Protein AF-A0A3D0UY47-F1 (afdb_monomer)

Foldseek 3Di:
DFDDCVPDDPDPLCVLVVCPQVVPQPDEEEDEDEDPDDDPVVLLVVLVVNLVSCCVRPNCVRHHYAYEHEDEDDDDDDDCVPPVPVLVVVLVSLVSNCVSVVPHFYEYEEELSDDLVSQVSCVVSGPAYEYHDFAQQPRDPVQPLVVVDPVSAQCQCVVVVHDDPRSSSGSGGDFALSCLVSQLVSLVVNCVVPLCGAYAYETHPQDLVSLVSSLVRNNYDHYDYDPCCVPPVVCPVVNVVSNVVSNVVVVVD

Mean predicted aligned error: 4.66 Å

Nearest PDB structures (foldseek):
  6ebs-assembly1_B  TM=7.105E-01  e=2.126E-09  Leishmania major
  3tro-assembly1_B  TM=6.895E-01  e=1.281E-08  Leishmania major strain Friedlin
  2djl-assembly1_A  TM=6.835E-01  e=2.475E-08  Trypanosoma cruzi
  6dgs-assembly1_B  TM=7.023E-01  e=6.449E-08  Leishmania major
  4wzh-assembly1_B  TM=6.852E-01  e=6.449E-08  Leishmania braziliensis

Solvent-accessible surface area (backbone atoms only — not comparable to full-atom values): 14393 Å² total; per-residue (Å²): 89,76,46,68,72,82,81,76,68,90,46,72,69,49,54,54,70,71,38,66,70,70,70,41,64,90,44,78,48,73,50,78,43,66,85,82,59,87,48,69,72,52,37,52,52,52,51,48,54,51,48,55,50,38,56,72,62,54,35,69,93,71,34,50,57,32,39,29,43,47,47,80,63,80,82,69,94,59,62,73,82,80,45,53,65,60,55,50,48,52,50,52,52,37,52,51,47,39,72,76,37,74,89,46,50,38,28,44,28,30,30,49,72,63,58,61,65,56,54,63,68,47,46,89,62,36,72,31,34,31,42,27,49,53,46,55,56,88,75,52,85,88,54,64,44,56,83,79,24,76,93,46,47,61,67,45,15,66,76,71,74,39,60,77,80,58,20,72,78,35,39,25,28,38,37,21,64,84,44,24,67,51,32,53,48,39,53,52,55,37,43,75,75,43,62,82,50,39,28,32,37,26,40,24,51,77,49,69,66,45,50,55,64,54,63,74,42,85,30,50,77,45,79,49,74,57,54,34,48,75,77,40,48,87,50,43,61,61,45,50,57,51,50,52,57,54,51,59,60,57,77,76,108

Sequence (253 aa):
MLNAVGLSNPGFEYLLKYGEWQKRTNEHFHISIQLESITWPDTVEEIRKISTLLQKYLPISKYSYDIQLNESCPNTGHSIEIDKNKLEDTKNRLQFFHHLLPNTKIWVKYNALIATDVLRFLKPYCEGFVVSNTIPFGSDCTINWKKWFKNGSSPLPKQLGKTGDEAKKFEGGLSGSIIFPIVKRKIIDIQLADPTLKIIVGGGIMTKKDVNTVLQFSIVKGITLGTVAVLRPGRVNSLTTYANKKFAAKENV

Structure (mmCIF, N/CA/C/O backbone):
data_AF-A0A3D0UY47-F1
#
_entry.id   AF-A0A3D0UY47-F1
#
loop_
_atom_site.group_PDB
_atom_site.id
_atom_site.type_symbol
_atom_site.label_atom_id
_atom_site.label_alt_id
_atom_site.label_comp_id
_atom_site.label_asym_id
_atom_site.label_entity_id
_atom_site.label_seq_id
_atom_site.pdbx_PDB_ins_code
_atom_site.Cartn_x
_atom_site.Cartn_y
_atom_site.Cartn_z
_atom_site.occupancy
_atom_site.B_iso_or_equiv
_atom_site.auth_seq_id
_atom_site.auth_comp_id
_atom_site.auth_asym_id
_atom_site.auth_atom_id
_atom_site.pdbx_PDB_model_num
ATOM 1 N N . MET A 1 1 ? 14.316 -9.434 -1.458 1.00 91.75 1 MET A N 1
ATOM 2 C CA . MET A 1 1 ? 13.424 -10.420 -2.104 1.00 91.75 1 MET A CA 1
ATOM 3 C C . MET A 1 1 ? 13.043 -9.854 -3.455 1.00 91.75 1 MET A C 1
ATOM 5 O O . MET A 1 1 ? 12.772 -8.664 -3.526 1.00 91.75 1 MET A O 1
ATOM 9 N N . LEU A 1 2 ? 13.086 -10.672 -4.500 1.00 91.56 2 LEU A N 1
ATOM 10 C CA . LEU A 1 2 ? 12.626 -10.322 -5.841 1.00 91.56 2 LEU A CA 1
ATOM 11 C C . LEU A 1 2 ? 11.474 -11.271 -6.176 1.00 91.56 2 LEU A C 1
ATOM 13 O O . LEU A 1 2 ? 11.592 -12.461 -5.893 1.00 91.56 2 LEU A O 1
ATOM 17 N N . ASN A 1 3 ? 10.357 -10.757 -6.688 1.00 89.62 3 ASN A N 1
ATOM 18 C CA . ASN A 1 3 ? 9.168 -11.572 -6.943 1.0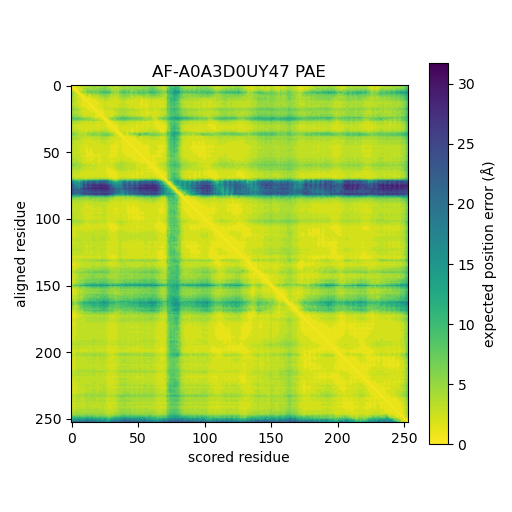0 89.62 3 ASN A CA 1
ATOM 19 C C . ASN A 1 3 ? 8.354 -11.053 -8.136 1.00 89.62 3 ASN A C 1
ATOM 21 O O . ASN A 1 3 ? 8.364 -9.856 -8.407 1.00 89.62 3 ASN A O 1
ATOM 25 N N . ALA A 1 4 ? 7.627 -11.951 -8.798 1.00 85.25 4 ALA A N 1
ATOM 26 C CA . ALA A 1 4 ? 6.646 -11.646 -9.838 1.00 85.25 4 ALA A CA 1
ATOM 27 C C . ALA A 1 4 ? 5.393 -12.510 -9.606 1.00 85.25 4 ALA A C 1
ATOM 29 O O . ALA A 1 4 ? 5.109 -13.429 -10.362 1.00 85.25 4 ALA A O 1
ATOM 30 N N . VAL A 1 5 ? 4.685 -12.260 -8.496 1.00 80.44 5 VAL A N 1
ATOM 31 C CA . VAL A 1 5 ? 3.552 -13.098 -8.038 1.00 80.44 5 VAL A CA 1
ATOM 32 C C . VAL A 1 5 ? 2.320 -12.994 -8.952 1.00 80.44 5 VAL A C 1
ATOM 34 O O . VAL A 1 5 ? 1.465 -13.877 -8.927 1.00 80.44 5 VAL A O 1
ATOM 37 N N . GLY A 1 6 ? 2.216 -11.933 -9.760 1.00 77.25 6 GLY A N 1
ATOM 38 C CA . GLY A 1 6 ? 1.157 -11.795 -10.766 1.00 77.25 6 GLY A CA 1
ATOM 39 C C . GLY A 1 6 ? -0.258 -11.786 -10.183 1.00 77.25 6 GLY A C 1
ATOM 40 O O . GLY A 1 6 ? -1.147 -12.380 -10.769 1.00 77.25 6 GLY A O 1
ATOM 41 N N . LEU A 1 7 ? -0.441 -11.180 -9.001 1.00 80.81 7 LEU A N 1
ATOM 42 C CA . LEU A 1 7 ? -1.724 -11.118 -8.282 1.00 80.81 7 LEU A CA 1
ATOM 43 C C . LEU A 1 7 ? -2.357 -12.477 -7.953 1.00 80.81 7 LEU A C 1
ATOM 45 O O . LEU A 1 7 ? -3.546 -12.531 -7.661 1.00 80.81 7 LEU A O 1
ATOM 49 N N . SER A 1 8 ? -1.577 -13.562 -7.923 1.00 83.56 8 SER A N 1
ATOM 50 C CA . SER A 1 8 ? -2.078 -14.891 -7.554 1.00 83.56 8 SER A CA 1
ATOM 51 C C . SER A 1 8 ? -2.807 -14.860 -6.203 1.00 83.56 8 SER A C 1
ATOM 53 O O . SER A 1 8 ? -2.187 -14.664 -5.155 1.00 83.56 8 SER A O 1
ATOM 55 N N . ASN A 1 9 ? -4.129 -15.031 -6.231 1.00 89.50 9 ASN A N 1
ATOM 56 C CA . ASN A 1 9 ? -5.004 -15.008 -5.063 1.00 89.50 9 ASN A CA 1
ATOM 57 C C . ASN A 1 9 ? -6.230 -15.914 -5.310 1.00 89.50 9 ASN A C 1
ATOM 59 O O . ASN A 1 9 ? -6.574 -16.158 -6.465 1.00 89.50 9 ASN A O 1
ATOM 63 N N . PRO A 1 10 ? -6.897 -16.426 -4.260 1.00 91.19 10 PRO A N 1
ATOM 64 C CA . PRO A 1 10 ? -8.026 -17.350 -4.416 1.00 91.19 10 PRO A CA 1
ATOM 65 C C . PRO A 1 10 ? -9.336 -16.672 -4.867 1.00 91.19 10 PRO A C 1
ATOM 67 O O . PRO A 1 10 ? -10.361 -17.338 -4.977 1.00 91.19 10 PRO A O 1
ATOM 70 N N . GLY A 1 11 ? -9.319 -15.360 -5.117 1.00 92.00 11 GLY A N 1
ATOM 71 C CA . GLY A 1 11 ? -10.479 -14.557 -5.484 1.00 92.00 11 GLY A CA 1
ATOM 72 C C . GLY A 1 11 ? -11.117 -13.861 -4.282 1.00 92.00 11 GLY A C 1
ATOM 73 O O . GLY A 1 11 ? -11.189 -14.400 -3.174 1.00 92.00 11 GLY A O 1
ATOM 74 N N . PHE A 1 12 ? -11.618 -12.647 -4.509 1.00 93.69 12 PHE A N 1
ATOM 75 C CA . PHE A 1 12 ? -12.178 -11.799 -3.454 1.00 93.69 12 PHE A CA 1
ATOM 76 C C . PHE A 1 12 ? -13.419 -12.407 -2.785 1.00 93.69 12 PHE A C 1
ATOM 78 O O . PHE A 1 12 ? -13.518 -12.445 -1.558 1.00 93.69 12 PHE A O 1
ATOM 85 N N . GLU A 1 13 ? -14.346 -12.948 -3.581 1.00 95.50 13 GLU A N 1
ATOM 86 C CA . GLU A 1 13 ? -15.547 -13.602 -3.055 1.00 95.50 13 GLU A CA 1
ATOM 87 C C . GLU A 1 13 ? -15.204 -14.839 -2.215 1.00 95.50 13 GLU A C 1
ATOM 89 O O . GLU A 1 13 ? -15.810 -15.058 -1.165 1.00 95.50 13 GLU A O 1
ATOM 94 N N . TYR A 1 14 ? -14.213 -15.628 -2.644 1.00 96.31 14 TYR A N 1
ATOM 95 C CA . TYR A 1 14 ? -13.764 -16.791 -1.886 1.00 96.31 14 TYR A CA 1
ATOM 96 C C . TYR A 1 14 ? -13.213 -16.378 -0.517 1.00 96.31 14 TYR A C 1
ATOM 98 O O . TYR A 1 14 ? -13.625 -16.944 0.493 1.00 96.31 14 TYR A O 1
ATOM 106 N N . LEU A 1 15 ? -12.341 -15.362 -0.460 1.00 95.00 15 LEU A N 1
ATOM 107 C CA . LEU A 1 15 ? -11.780 -14.861 0.804 1.00 95.00 15 LEU A CA 1
ATOM 108 C C . LEU A 1 15 ? -12.871 -14.407 1.782 1.00 95.00 15 LEU A C 1
ATOM 110 O O . LEU A 1 15 ? -12.791 -14.708 2.973 1.00 95.00 15 LEU A O 1
ATOM 114 N N . LEU A 1 16 ? -13.913 -13.739 1.281 1.00 95.81 16 LEU A N 1
ATOM 115 C CA . LEU A 1 16 ? -15.046 -13.296 2.096 1.00 95.81 16 LEU A CA 1
ATOM 116 C C . LEU A 1 16 ? -15.898 -14.458 2.609 1.00 95.81 16 LEU A C 1
ATOM 118 O O . LEU A 1 16 ? -16.322 -14.425 3.762 1.00 95.81 16 LEU A O 1
ATOM 122 N N . LYS A 1 17 ? -16.139 -15.480 1.780 1.00 95.06 17 LYS A N 1
ATOM 123 C CA . LYS A 1 17 ? -16.882 -16.686 2.178 1.00 95.06 17 LYS A CA 1
ATOM 124 C C . LYS A 1 17 ? -16.093 -17.568 3.141 1.00 95.06 17 LYS A C 1
ATOM 126 O O . LYS A 1 17 ? -16.696 -18.210 3.994 1.00 95.06 17 LYS A O 1
ATOM 131 N N . TYR A 1 18 ? -14.766 -17.590 3.016 1.00 95.50 18 TYR A N 1
ATOM 132 C CA . TYR A 1 18 ? -13.888 -18.382 3.874 1.00 95.50 18 TYR A CA 1
ATOM 133 C C . TYR A 1 18 ? -13.948 -17.937 5.346 1.00 95.50 18 TYR A C 1
ATOM 135 O O . TYR A 1 18 ? -13.770 -18.751 6.247 1.00 95.50 18 TYR A O 1
ATOM 143 N N . GLY A 1 19 ? -14.274 -16.667 5.610 1.00 94.25 19 GLY A N 1
ATOM 144 C CA . GLY A 1 19 ? -14.719 -16.239 6.937 1.00 94.25 19 GLY A CA 1
ATOM 145 C C . GLY A 1 19 ? -13.619 -15.771 7.896 1.00 94.25 19 GLY A C 1
ATOM 146 O O . GLY A 1 19 ? -13.923 -15.420 9.032 1.00 94.25 19 GLY A O 1
ATOM 147 N N . GLU A 1 20 ? -12.341 -15.762 7.500 1.00 94.38 20 GLU A N 1
ATOM 148 C CA . GLU A 1 20 ? -11.246 -15.386 8.417 1.00 94.38 20 GLU A CA 1
ATOM 149 C C . GLU A 1 20 ? -11.291 -13.915 8.829 1.00 94.38 20 GLU A C 1
ATOM 151 O O . GLU A 1 20 ? -11.023 -13.586 9.982 1.00 94.38 20 GLU A O 1
ATOM 156 N N . TRP A 1 21 ? -11.668 -13.016 7.919 1.00 94.06 21 TRP A N 1
ATOM 157 C CA . TRP A 1 21 ? -11.812 -11.597 8.248 1.00 94.06 21 TRP A CA 1
ATOM 158 C C . TRP A 1 21 ? -12.959 -11.355 9.235 1.00 94.06 21 TRP A C 1
ATOM 160 O O . TRP A 1 21 ? -12.832 -10.535 10.140 1.00 94.06 21 TRP A O 1
ATOM 170 N N . GLN A 1 22 ? -14.033 -12.135 9.136 1.00 94.62 22 GLN A N 1
ATOM 171 C CA . GLN A 1 22 ? -15.198 -12.074 10.016 1.00 94.62 22 GLN A CA 1
ATOM 172 C C . GLN A 1 22 ? -14.887 -12.535 11.446 1.00 94.62 22 GLN A C 1
ATOM 174 O O . GLN A 1 22 ? -15.633 -12.206 12.365 1.00 94.62 22 GLN A O 1
ATOM 179 N N . LYS A 1 23 ? -13.782 -13.261 11.662 1.00 94.81 23 LYS A N 1
ATOM 180 C CA . LYS A 1 23 ? -13.303 -13.633 13.004 1.00 94.81 23 LYS A CA 1
ATOM 181 C C . LYS A 1 23 ? -12.587 -12.479 13.718 1.00 94.81 23 LYS A C 1
ATOM 183 O O . LYS A 1 23 ? -12.351 -12.560 14.919 1.00 94.81 23 LYS A O 1
ATOM 188 N N . ARG A 1 24 ? -12.245 -11.395 13.011 1.00 92.06 24 ARG A N 1
ATOM 189 C CA . ARG A 1 24 ? -11.456 -10.261 13.531 1.00 92.06 24 ARG A CA 1
ATOM 190 C C . ARG A 1 24 ? -12.349 -9.143 14.081 1.00 92.06 24 ARG A C 1
ATOM 192 O O . ARG A 1 24 ? -12.237 -7.995 13.669 1.00 92.06 24 ARG A O 1
ATOM 199 N N . THR A 1 25 ? -13.260 -9.463 15.000 1.00 88.75 25 THR A N 1
ATOM 200 C CA . THR A 1 25 ? -14.278 -8.505 15.489 1.00 88.75 25 THR A CA 1
ATOM 201 C C . THR A 1 25 ? -13.717 -7.370 16.349 1.00 88.75 25 THR A C 1
ATOM 203 O O . THR A 1 25 ? -14.340 -6.319 16.440 1.00 88.75 25 THR A O 1
ATOM 206 N N . ASN A 1 26 ? -12.543 -7.560 16.959 1.00 87.75 26 ASN A N 1
ATOM 207 C CA . ASN A 1 26 ? -11.927 -6.597 17.883 1.00 87.75 26 ASN A CA 1
ATOM 208 C C . ASN A 1 26 ? -10.661 -5.936 17.310 1.00 87.75 26 ASN A C 1
ATOM 210 O O . ASN A 1 26 ? -9.895 -5.319 18.046 1.00 87.75 26 ASN A O 1
ATOM 214 N N . GLU A 1 27 ? -10.407 -6.094 16.011 1.00 89.88 27 GLU A N 1
ATOM 215 C CA . GLU A 1 27 ? -9.214 -5.568 15.352 1.00 89.88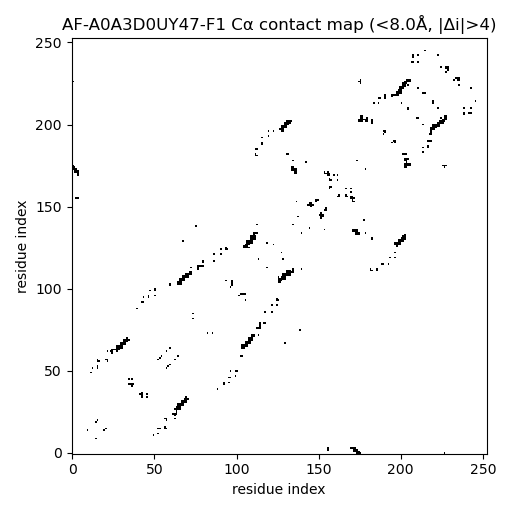 27 GLU A CA 1
ATOM 216 C C . GLU A 1 27 ? -9.609 -4.699 14.165 1.00 89.88 27 GLU A C 1
ATOM 218 O O . GLU A 1 27 ? -10.503 -5.047 13.397 1.00 89.88 27 GLU A O 1
ATOM 223 N N . HIS A 1 28 ? -8.890 -3.594 13.983 1.00 91.88 28 HIS A N 1
ATOM 224 C CA . HIS A 1 28 ? -8.937 -2.852 12.732 1.00 91.88 28 HIS A CA 1
ATOM 225 C C . HIS A 1 28 ? -7.934 -3.447 11.738 1.00 91.88 28 HIS A C 1
ATOM 227 O O . HIS A 1 28 ? -6.784 -3.725 12.095 1.00 91.88 28 HIS A O 1
ATOM 233 N N . PHE A 1 29 ? -8.336 -3.632 10.483 1.00 94.50 29 PHE A N 1
ATOM 234 C CA . PHE A 1 29 ? -7.452 -4.148 9.437 1.00 94.50 29 PHE A CA 1
ATOM 235 C C . PHE A 1 29 ? -7.704 -3.498 8.079 1.00 94.50 29 PHE A C 1
ATOM 237 O O . PHE A 1 29 ? -8.730 -2.877 7.844 1.00 94.50 29 PHE A O 1
ATOM 244 N N . HIS A 1 30 ? -6.748 -3.653 7.164 1.00 95.19 30 HIS A N 1
ATOM 245 C CA . HIS A 1 30 ? -6.878 -3.148 5.801 1.00 95.19 30 HIS A CA 1
ATOM 246 C C . HIS A 1 30 ? -7.127 -4.303 4.832 1.00 95.19 30 HIS A C 1
ATOM 248 O O . HIS A 1 30 ? -6.440 -5.327 4.896 1.00 95.19 30 HIS A O 1
ATOM 254 N N . ILE A 1 31 ? -8.052 -4.108 3.896 1.00 96.31 31 ILE A N 1
ATOM 255 C CA . ILE A 1 31 ? -8.302 -5.018 2.776 1.00 96.31 31 ILE A CA 1
ATOM 256 C C . ILE A 1 31 ? -7.613 -4.443 1.541 1.00 96.31 31 ILE A C 1
ATOM 258 O O . ILE A 1 31 ? -7.991 -3.384 1.047 1.00 96.31 31 ILE A O 1
ATOM 262 N N . SER A 1 32 ? -6.572 -5.123 1.058 1.00 95.56 32 SER A N 1
ATOM 263 C CA . SER A 1 32 ? -5.847 -4.701 -0.143 1.00 95.56 32 SER A CA 1
ATOM 264 C C . SER A 1 32 ? -6.581 -5.161 -1.397 1.00 95.56 32 SER A C 1
ATOM 266 O O . SER A 1 32 ? -6.834 -6.354 -1.553 1.00 95.56 32 SER A O 1
ATOM 268 N N . ILE A 1 33 ? -6.915 -4.220 -2.277 1.00 95.31 33 ILE A N 1
ATOM 269 C CA . ILE A 1 33 ? -7.654 -4.458 -3.518 1.00 95.31 33 ILE A CA 1
ATOM 270 C C . ILE A 1 33 ? -6.834 -3.896 -4.668 1.00 95.31 33 ILE A C 1
ATOM 272 O O . ILE A 1 33 ? -6.445 -2.732 -4.631 1.00 95.31 33 ILE A O 1
ATOM 276 N N . GLN A 1 34 ? -6.581 -4.708 -5.686 1.00 92.69 34 GLN A N 1
ATOM 277 C CA . GLN A 1 34 ? -6.050 -4.248 -6.962 1.00 92.69 34 GLN A CA 1
ATOM 278 C C . GLN A 1 34 ? -7.091 -4.562 -8.028 1.00 92.69 34 GLN A C 1
ATOM 280 O O . GLN A 1 34 ? -7.469 -5.720 -8.164 1.00 92.69 34 GLN A O 1
ATOM 285 N N . LEU A 1 35 ? -7.560 -3.527 -8.720 1.00 91.62 35 LEU A N 1
ATOM 286 C CA . LEU A 1 35 ? -8.517 -3.673 -9.813 1.00 91.62 35 LEU A CA 1
ATOM 287 C C . LEU A 1 35 ? -7.782 -4.155 -11.066 1.00 91.62 35 LEU A C 1
ATOM 289 O O . LEU A 1 35 ? -6.656 -3.718 -11.328 1.00 91.62 35 LEU A O 1
ATOM 293 N N . GLU A 1 36 ? -8.409 -5.052 -11.820 1.00 86.06 36 GLU A N 1
ATOM 294 C CA . GLU A 1 36 ? -7.850 -5.592 -13.069 1.00 86.06 36 GLU A CA 1
ATOM 295 C C . GLU A 1 36 ? -8.439 -4.924 -14.316 1.00 86.06 36 GLU A C 1
ATOM 297 O O . GLU A 1 36 ? -7.828 -4.958 -15.387 1.00 86.06 36 GLU A O 1
ATOM 302 N N . SER A 1 37 ? -9.607 -4.296 -14.178 1.00 84.38 37 SER A N 1
ATOM 303 C CA . SER A 1 37 ? -10.321 -3.671 -15.286 1.00 84.38 37 SER A CA 1
ATOM 304 C C . SER A 1 37 ? -9.522 -2.543 -15.943 1.00 84.38 37 SER A C 1
ATOM 306 O O . SER A 1 37 ? -8.880 -1.720 -15.287 1.00 84.38 37 SER A O 1
ATOM 308 N N . ILE A 1 38 ? -9.579 -2.502 -17.277 1.00 80.25 38 ILE A N 1
ATOM 309 C CA . ILE A 1 38 ? -8.851 -1.525 -18.104 1.00 80.25 38 ILE A CA 1
ATOM 310 C C . ILE A 1 38 ? -9.758 -0.353 -18.489 1.00 80.25 38 ILE A C 1
ATOM 312 O O . ILE A 1 38 ? -9.296 0.783 -18.597 1.00 80.25 38 ILE A O 1
ATOM 316 N N . THR A 1 39 ? -11.046 -0.618 -18.717 1.00 88.19 39 THR A N 1
ATOM 317 C CA . THR A 1 39 ? -12.014 0.400 -19.131 1.00 88.19 39 THR A CA 1
ATOM 318 C C . THR A 1 39 ? -12.801 0.914 -17.933 1.00 88.19 39 THR A C 1
ATOM 320 O O . THR A 1 39 ? -13.050 0.183 -16.977 1.00 88.19 39 THR A O 1
ATOM 323 N N . TRP A 1 40 ? -13.228 2.176 -17.980 1.00 91.62 40 TRP A N 1
ATOM 324 C CA . TRP A 1 40 ? -14.041 2.748 -16.907 1.00 91.62 40 TRP A CA 1
ATOM 325 C C . TRP A 1 40 ? -15.364 1.990 -16.659 1.00 91.62 40 TRP A C 1
ATOM 327 O O . TRP A 1 40 ? -15.662 1.727 -15.494 1.00 91.62 40 TRP A O 1
ATOM 337 N N . PRO A 1 41 ? -16.143 1.579 -17.685 1.00 95.31 41 PRO A N 1
ATOM 338 C CA . PRO A 1 41 ? -17.340 0.762 -17.468 1.00 95.31 41 PRO A CA 1
ATOM 339 C C . PRO A 1 41 ? -17.063 -0.552 -16.726 1.00 95.31 41 PRO A C 1
ATOM 341 O O . PRO A 1 41 ? -17.790 -0.880 -15.787 1.00 95.31 41 PRO A O 1
ATOM 344 N N . ASP A 1 42 ? -15.994 -1.264 -17.095 1.00 94.38 42 ASP A N 1
ATOM 345 C CA . ASP A 1 42 ? -15.613 -2.519 -16.435 1.00 94.38 42 ASP A CA 1
ATOM 346 C C . ASP A 1 42 ? -15.160 -2.264 -14.992 1.00 94.38 42 ASP A C 1
ATOM 348 O O . ASP A 1 42 ? -15.605 -2.947 -14.071 1.00 94.38 42 ASP A O 1
ATOM 352 N N . THR A 1 43 ? -14.360 -1.215 -14.776 1.00 94.25 43 THR A N 1
ATOM 353 C CA . THR A 1 43 ? -13.901 -0.773 -13.450 1.00 94.25 43 THR A CA 1
ATOM 354 C C . THR A 1 43 ? -15.074 -0.438 -12.533 1.00 94.25 43 THR A C 1
ATOM 356 O O . THR A 1 43 ? -15.087 -0.829 -11.367 1.00 94.25 43 THR A O 1
ATOM 359 N N . VAL A 1 44 ? -16.090 0.261 -13.042 1.00 96.94 44 VAL A N 1
ATOM 360 C CA . VAL A 1 44 ? -17.318 0.569 -12.296 1.00 96.94 44 VAL A CA 1
ATOM 361 C C . VAL A 1 44 ? -18.028 -0.711 -11.865 1.00 96.94 44 VAL A C 1
ATOM 363 O O . VAL A 1 44 ? -18.450 -0.824 -10.713 1.00 96.94 44 VAL A O 1
ATOM 366 N N . GLU A 1 45 ? -18.157 -1.683 -12.762 1.00 98.00 45 GLU A N 1
ATOM 367 C CA . GLU A 1 45 ? -18.818 -2.946 -12.446 1.00 98.00 45 GLU A CA 1
ATOM 368 C C . GLU A 1 45 ? -18.002 -3.801 -11.466 1.00 98.00 45 GLU A C 1
ATOM 370 O O . GLU A 1 45 ? -18.560 -4.401 -10.546 1.00 98.00 45 GLU A O 1
ATOM 375 N N . GLU A 1 46 ? -16.676 -3.809 -11.597 1.00 97.06 46 GLU A N 1
ATOM 376 C CA . GLU A 1 46 ? -15.765 -4.458 -10.654 1.00 97.06 46 GLU A CA 1
ATOM 377 C C . GLU A 1 46 ? -15.900 -3.857 -9.247 1.00 97.06 46 GLU A C 1
ATOM 379 O O . GLU A 1 46 ? -16.104 -4.592 -8.276 1.00 97.06 46 GLU A O 1
ATOM 384 N N . ILE A 1 47 ? -15.890 -2.523 -9.131 1.00 97.94 47 ILE A N 1
ATOM 385 C CA . ILE A 1 47 ? -16.084 -1.826 -7.853 1.00 97.94 47 ILE A CA 1
ATOM 386 C C . ILE A 1 47 ? -17.467 -2.143 -7.271 1.00 97.94 47 ILE A C 1
ATOM 388 O O . ILE A 1 47 ? -17.559 -2.452 -6.084 1.00 97.94 47 ILE A O 1
ATOM 392 N N . ARG A 1 48 ? -18.540 -2.140 -8.078 1.00 98.44 48 ARG A N 1
ATOM 393 C CA . ARG A 1 48 ? -19.888 -2.509 -7.604 1.00 98.44 48 ARG A CA 1
ATOM 394 C C . ARG A 1 48 ? -19.917 -3.911 -7.019 1.00 98.44 48 ARG A C 1
ATOM 396 O O . ARG A 1 48 ? -20.384 -4.081 -5.895 1.00 98.44 48 ARG A O 1
ATOM 403 N N . LYS A 1 49 ? -19.377 -4.899 -7.737 1.00 97.88 49 LYS A N 1
ATOM 404 C CA . LYS A 1 49 ? -19.309 -6.290 -7.265 1.00 97.88 49 LYS A CA 1
ATOM 405 C C . LYS A 1 49 ? -18.557 -6.388 -5.942 1.00 97.88 49 LYS A C 1
ATOM 407 O O . LYS A 1 49 ? -19.055 -7.001 -4.999 1.00 97.88 49 LYS A O 1
ATOM 412 N N . ILE A 1 50 ? -17.396 -5.743 -5.844 1.00 97.75 50 ILE A N 1
ATOM 413 C CA . ILE A 1 50 ? -16.593 -5.687 -4.617 1.00 97.75 50 ILE A CA 1
ATOM 414 C C . ILE A 1 50 ? -17.389 -5.055 -3.469 1.00 97.75 50 ILE A C 1
ATOM 416 O O . ILE A 1 50 ? -17.473 -5.645 -2.390 1.00 97.75 50 ILE A O 1
ATOM 420 N N . SER A 1 51 ? -18.008 -3.893 -3.687 1.00 98.06 51 SER A N 1
ATOM 421 C CA . SER A 1 51 ? -18.800 -3.187 -2.676 1.00 98.06 51 SER A CA 1
ATOM 422 C C . SER A 1 51 ? -19.999 -4.009 -2.208 1.00 98.06 51 SER A C 1
ATOM 424 O O . SER A 1 51 ? -20.227 -4.110 -1.004 1.00 98.06 51 SER A O 1
ATOM 426 N N . THR A 1 52 ? -20.729 -4.658 -3.120 1.00 98.31 52 THR A N 1
ATOM 427 C CA . THR A 1 52 ? -21.845 -5.553 -2.778 1.00 98.31 52 THR A CA 1
ATOM 428 C C . THR A 1 52 ? -21.376 -6.733 -1.932 1.00 98.31 52 THR A C 1
ATOM 430 O O . THR A 1 52 ? -22.009 -7.070 -0.930 1.00 98.31 52 THR A O 1
ATOM 433 N N . LEU A 1 53 ? -20.251 -7.354 -2.292 1.00 98.19 53 LEU A N 1
ATOM 434 C CA . LEU A 1 53 ? -19.680 -8.463 -1.529 1.00 98.19 53 LEU A CA 1
ATOM 435 C C . LEU A 1 53 ? -19.235 -8.020 -0.128 1.00 98.19 53 LEU A C 1
ATOM 437 O O . LEU A 1 53 ? -19.531 -8.711 0.848 1.00 98.19 53 LEU A O 1
ATOM 441 N N . LEU A 1 54 ? -18.581 -6.861 -0.011 1.00 97.69 54 LEU A N 1
ATOM 442 C CA . LEU A 1 54 ? -18.196 -6.284 1.278 1.00 97.69 54 LEU A CA 1
ATOM 443 C C . LEU A 1 54 ? -19.419 -6.009 2.150 1.00 97.69 54 LEU A C 1
ATOM 445 O O . LEU A 1 54 ? -19.479 -6.497 3.270 1.00 97.69 54 LEU A O 1
ATOM 449 N N . GLN A 1 55 ? -20.436 -5.319 1.636 1.00 96.62 55 GLN A N 1
ATOM 450 C CA . GLN A 1 55 ? -21.653 -5.032 2.403 1.00 96.62 55 GLN A CA 1
ATOM 451 C C . GLN A 1 55 ? -22.373 -6.309 2.860 1.00 96.62 55 GLN A C 1
ATOM 453 O O . GLN A 1 55 ? -22.915 -6.349 3.965 1.00 96.62 55 GLN A O 1
ATOM 458 N N . LYS A 1 56 ? -22.348 -7.367 2.040 1.00 97.00 56 LYS A N 1
ATOM 459 C CA . LYS A 1 56 ? -22.965 -8.658 2.363 1.00 97.00 56 LYS A CA 1
ATOM 460 C C . LYS A 1 56 ? -22.207 -9.429 3.446 1.00 97.00 56 LYS A C 1
ATOM 462 O O . LYS A 1 56 ? -22.834 -9.945 4.368 1.00 97.00 56 LYS A O 1
ATOM 467 N N . TYR A 1 57 ? -20.886 -9.560 3.317 1.00 97.25 57 TYR A N 1
ATOM 468 C CA . TYR A 1 57 ? -20.092 -10.484 4.140 1.00 97.25 57 TYR A CA 1
ATOM 469 C C . TYR A 1 57 ? -19.257 -9.801 5.229 1.00 97.25 57 TYR A C 1
ATOM 471 O O . TYR A 1 57 ? -18.893 -10.454 6.204 1.00 97.25 57 TYR A O 1
ATOM 479 N N . LEU A 1 58 ? -18.949 -8.515 5.074 1.00 95.81 58 LEU A N 1
ATOM 480 C CA . LEU A 1 58 ? -18.197 -7.678 6.010 1.00 95.81 58 LEU A CA 1
ATOM 481 C C . LEU A 1 58 ? -18.848 -6.287 6.133 1.00 95.81 58 LEU A C 1
ATOM 483 O O . LEU A 1 58 ? -18.226 -5.283 5.799 1.00 95.81 58 LEU A O 1
ATOM 487 N N . PRO A 1 59 ? -20.105 -6.176 6.595 1.00 95.31 59 PRO A N 1
ATOM 488 C CA . PRO A 1 59 ? -20.718 -4.868 6.792 1.00 95.31 59 PRO A CA 1
ATOM 489 C C . PRO A 1 59 ? -19.918 -4.033 7.803 1.00 95.31 59 PRO A C 1
ATOM 491 O O . PRO A 1 59 ? -19.657 -4.480 8.922 1.00 95.31 59 PRO A O 1
ATOM 494 N N . ILE A 1 60 ? -19.589 -2.792 7.434 1.00 92.50 60 ILE A N 1
ATOM 495 C CA . ILE A 1 60 ? -18.800 -1.855 8.259 1.00 92.50 60 ILE A CA 1
ATOM 496 C C . ILE A 1 60 ? -19.454 -1.538 9.618 1.00 92.50 60 ILE A C 1
ATOM 498 O O . ILE A 1 60 ? -18.785 -1.145 10.564 1.00 92.50 60 ILE A O 1
ATOM 502 N N . SER A 1 61 ? -20.767 -1.756 9.752 1.00 92.62 61 SER A N 1
ATOM 503 C CA . SER A 1 61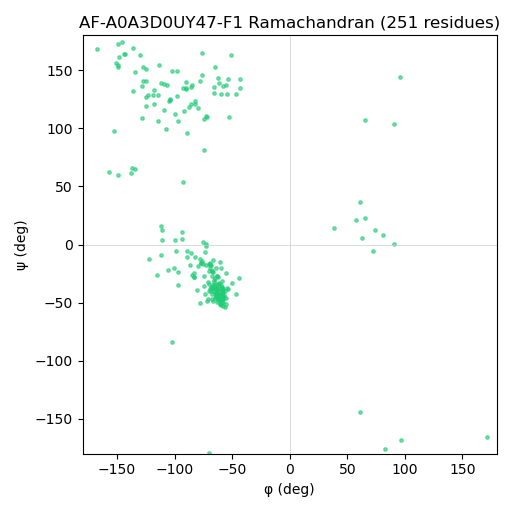 ? -21.481 -1.633 11.031 1.00 92.62 61 SER A CA 1
ATOM 504 C C . SER A 1 61 ? -21.123 -2.725 12.045 1.00 92.62 61 SER A C 1
ATOM 506 O O . SER A 1 61 ? -21.437 -2.584 13.223 1.00 92.62 61 SER A O 1
ATOM 508 N N . LYS A 1 62 ? -20.495 -3.819 11.597 1.00 93.81 62 LYS A N 1
ATOM 509 C CA . LYS A 1 62 ? -20.076 -4.951 12.437 1.00 93.81 62 LYS A CA 1
ATOM 510 C C . LYS A 1 62 ? -18.562 -5.130 12.492 1.00 93.81 62 LYS A C 1
ATOM 512 O O . LYS A 1 62 ? -18.064 -5.699 13.457 1.00 93.81 62 LYS A O 1
ATOM 517 N N . TYR A 1 63 ? -17.845 -4.686 11.463 1.00 95.50 63 TYR A N 1
ATOM 518 C CA . TYR A 1 63 ? -16.412 -4.920 11.3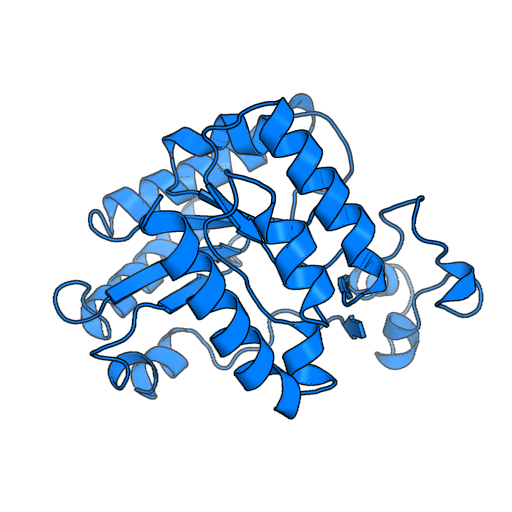11 1.00 95.50 63 TYR A CA 1
ATOM 519 C C . TYR A 1 63 ? -15.672 -3.611 11.081 1.00 95.50 63 TYR A C 1
ATOM 521 O O . TYR A 1 63 ? -16.136 -2.756 10.335 1.00 95.50 63 TYR A O 1
ATOM 529 N N . SER A 1 64 ? -14.492 -3.484 11.683 1.00 95.19 64 SER A N 1
ATOM 530 C CA . SER A 1 64 ? -13.639 -2.310 11.523 1.00 95.19 64 SER A CA 1
ATOM 531 C C . SER A 1 64 ? -12.577 -2.584 10.465 1.00 95.19 64 SER A C 1
ATOM 533 O O . SER A 1 64 ? -11.631 -3.334 10.707 1.00 95.19 64 SER A O 1
ATOM 535 N N . TYR A 1 65 ? -12.731 -1.997 9.280 1.00 96.56 65 TYR A N 1
ATOM 536 C CA . TYR A 1 65 ? -11.735 -2.125 8.224 1.00 96.56 65 TYR A CA 1
ATOM 537 C C . TYR A 1 65 ? -11.668 -0.898 7.321 1.00 96.56 65 TYR A C 1
ATOM 539 O O . TYR A 1 65 ? -12.658 -0.197 7.116 1.00 96.56 65 TYR A O 1
ATOM 547 N N . ASP A 1 66 ? -10.495 -0.723 6.728 1.00 97.38 66 ASP A N 1
ATOM 548 C CA . ASP A 1 66 ? -10.234 0.247 5.673 1.00 97.38 66 ASP A CA 1
ATOM 549 C C . ASP A 1 66 ? -9.905 -0.478 4.359 1.00 97.38 66 ASP A C 1
ATOM 551 O O . ASP A 1 66 ? -9.409 -1.611 4.342 1.00 97.38 66 ASP A O 1
ATOM 555 N N . ILE A 1 67 ? -10.144 0.182 3.228 1.00 97.81 67 ILE A N 1
ATOM 556 C CA . ILE A 1 67 ? -9.708 -0.313 1.918 1.00 97.81 67 ILE A CA 1
ATOM 557 C C . ILE A 1 67 ? -8.311 0.225 1.635 1.00 97.81 67 ILE A C 1
ATOM 559 O O . ILE A 1 67 ? -8.034 1.408 1.801 1.00 97.81 67 ILE A O 1
ATOM 563 N N . GLN A 1 68 ? -7.420 -0.643 1.171 1.00 97.56 68 GLN A N 1
ATOM 564 C CA . GLN A 1 68 ? -6.151 -0.257 0.573 1.00 97.56 68 GLN A CA 1
ATOM 565 C C . GLN A 1 68 ? -6.230 -0.496 -0.937 1.00 97.56 68 GLN A C 1
ATOM 567 O O . GLN A 1 68 ? -6.028 -1.622 -1.391 1.00 97.56 68 GLN A O 1
ATOM 572 N N . LEU A 1 69 ? -6.481 0.557 -1.711 1.00 96.31 69 LEU A N 1
ATOM 573 C CA . LEU A 1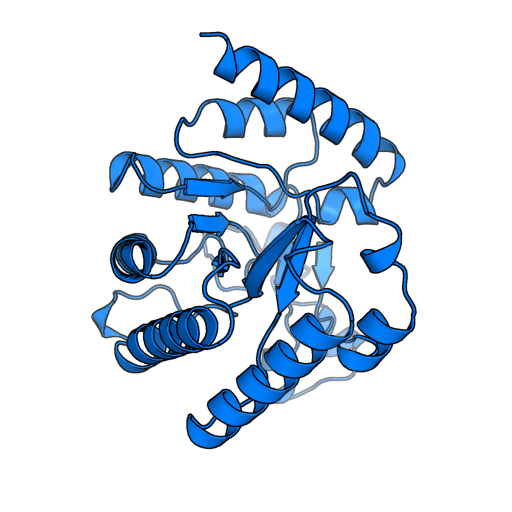 69 ? -6.424 0.500 -3.168 1.00 96.31 69 LEU A CA 1
ATOM 574 C C . LEU A 1 69 ? -4.956 0.402 -3.598 1.00 96.31 69 LEU A C 1
ATOM 576 O O . LEU A 1 69 ? -4.159 1.317 -3.385 1.00 96.31 69 LEU A O 1
ATOM 580 N N . ASN A 1 70 ? -4.576 -0.754 -4.123 1.00 93.44 70 ASN A N 1
ATOM 581 C CA . ASN A 1 70 ? -3.222 -1.068 -4.534 1.00 93.44 70 ASN A CA 1
ATOM 582 C C . ASN A 1 70 ? -3.015 -0.666 -5.989 1.00 93.44 70 ASN A C 1
ATOM 584 O O . ASN A 1 70 ? -3.317 -1.424 -6.908 1.00 93.44 70 ASN A O 1
ATOM 588 N N . GLU A 1 71 ? -2.465 0.527 -6.171 1.00 88.25 71 GLU A N 1
ATOM 589 C CA . GLU A 1 71 ? -2.117 1.037 -7.482 1.00 88.25 71 GLU A CA 1
ATOM 590 C C . GLU A 1 71 ? -0.706 0.565 -7.841 1.00 88.25 71 GLU A C 1
ATOM 592 O O . GLU A 1 71 ? 0.302 0.863 -7.183 1.00 88.25 71 GLU A O 1
ATOM 597 N N . SER A 1 72 ? -0.622 -0.203 -8.923 1.00 68.44 72 SER A N 1
ATOM 598 C CA . SER A 1 72 ? 0.656 -0.421 -9.586 1.00 68.44 72 SER A CA 1
ATOM 599 C C . SER A 1 72 ? 0.994 0.894 -10.283 1.00 68.44 72 SER A C 1
ATOM 601 O O . SER A 1 72 ? 0.279 1.311 -11.186 1.00 68.44 72 SER A O 1
ATOM 603 N N . CYS A 1 73 ? 2.005 1.610 -9.770 1.00 56.59 73 CYS A N 1
ATOM 604 C CA . CYS A 1 73 ? 2.305 2.983 -10.183 1.00 56.59 73 CYS A CA 1
ATOM 605 C C . CYS A 1 73 ? 2.215 3.172 -11.708 1.00 56.59 73 CYS A C 1
ATOM 607 O O . CYS A 1 73 ? 2.705 2.310 -12.447 1.00 56.59 73 CYS A O 1
ATOM 609 N N . PRO A 1 74 ? 1.711 4.329 -12.179 1.00 44.25 74 PRO A N 1
ATOM 610 C CA . PRO A 1 74 ? 1.957 4.778 -13.540 1.00 44.25 74 PRO A CA 1
ATOM 611 C C . PRO A 1 74 ? 3.444 4.618 -13.839 1.00 44.25 74 PRO A C 1
ATOM 613 O O . PRO A 1 74 ? 4.290 4.998 -13.025 1.00 44.25 74 PRO A O 1
ATOM 616 N N . ASN A 1 75 ? 3.756 3.985 -14.965 1.00 39.06 75 ASN A N 1
ATOM 617 C CA . ASN A 1 75 ? 5.120 3.826 -15.436 1.00 39.06 75 ASN A CA 1
ATOM 618 C C . ASN A 1 75 ? 5.918 5.131 -15.265 1.00 39.06 75 ASN A C 1
ATOM 620 O O . ASN A 1 75 ? 5.455 6.199 -15.654 1.00 39.06 75 ASN A O 1
ATOM 624 N N . THR A 1 76 ? 7.138 4.979 -14.740 1.00 41.12 76 THR A N 1
ATOM 625 C CA . THR A 1 76 ? 8.291 5.876 -14.914 1.00 41.12 76 THR A CA 1
ATOM 626 C C . THR A 1 76 ? 8.179 7.288 -14.336 1.00 41.12 76 THR A C 1
ATOM 628 O O . THR A 1 76 ? 7.519 8.130 -14.916 1.00 41.12 76 THR A O 1
ATOM 631 N N . GLY A 1 77 ? 8.894 7.542 -13.229 1.00 40.06 77 GLY A N 1
ATOM 632 C CA . GLY A 1 77 ? 9.835 8.662 -12.996 1.00 40.06 77 GLY A CA 1
ATOM 633 C C . GLY A 1 77 ? 9.566 10.086 -13.507 1.00 40.06 77 GLY A C 1
ATOM 634 O O . GLY A 1 77 ? 10.493 10.892 -13.509 1.00 40.06 77 GLY A O 1
ATOM 635 N N . HIS A 1 78 ? 8.359 10.419 -13.935 1.00 37.59 78 HIS A N 1
ATOM 636 C CA . HIS A 1 78 ? 8.050 11.635 -14.663 1.00 37.59 78 HIS A CA 1
ATOM 637 C C . HIS A 1 78 ? 6.890 12.390 -14.003 1.00 37.59 78 HIS A C 1
ATOM 639 O O . HIS A 1 78 ? 6.080 11.816 -13.275 1.00 37.59 78 HIS A O 1
ATOM 645 N N . SER A 1 79 ? 6.888 13.708 -14.194 1.00 46.69 79 SER A N 1
ATOM 646 C CA . SER A 1 79 ? 5.965 14.685 -13.609 1.00 46.69 79 SER A CA 1
ATOM 647 C C . SER A 1 79 ? 4.480 14.323 -13.796 1.00 46.69 79 SER A C 1
ATOM 649 O O . SER A 1 79 ? 4.123 13.535 -14.670 1.00 46.69 79 SER A O 1
ATOM 651 N N . ILE A 1 80 ? 3.596 14.961 -13.009 1.00 49.78 80 ILE A N 1
ATOM 652 C CA . ILE A 1 80 ? 2.117 14.894 -13.125 1.00 49.78 80 ILE A CA 1
ATOM 653 C C . ILE A 1 80 ? 1.616 15.003 -14.574 1.00 49.78 80 ILE A C 1
ATOM 655 O O . ILE A 1 80 ? 0.561 14.470 -14.911 1.00 49.78 80 ILE A O 1
ATOM 659 N N . GLU A 1 81 ? 2.356 15.697 -15.436 1.00 47.12 81 GLU A N 1
ATOM 660 C CA . GLU A 1 81 ? 1.991 15.895 -16.835 1.00 47.12 81 GLU A CA 1
ATOM 661 C C . GLU A 1 81 ? 1.936 14.597 -17.647 1.00 47.12 81 GLU A C 1
ATOM 663 O O . GLU A 1 81 ? 1.164 14.533 -18.601 1.00 47.12 81 GLU A O 1
ATOM 668 N N . ILE A 1 82 ? 2.689 13.560 -17.265 1.00 50.59 82 ILE A N 1
ATOM 669 C CA . ILE A 1 82 ? 2.892 12.371 -18.106 1.00 50.59 82 ILE A CA 1
ATOM 670 C C . ILE A 1 82 ? 1.795 11.305 -17.949 1.00 50.59 82 ILE A C 1
ATOM 672 O O . ILE A 1 82 ? 1.704 10.414 -18.789 1.00 50.59 82 ILE A O 1
ATOM 676 N N . ASP A 1 83 ? 0.861 11.440 -16.995 1.00 64.75 83 ASP A N 1
ATOM 677 C CA . ASP A 1 83 ? -0.384 10.657 -17.060 1.00 64.75 83 ASP A CA 1
ATOM 678 C C . ASP A 1 83 ? -1.564 11.277 -16.288 1.00 64.75 83 ASP A C 1
ATOM 680 O O . ASP A 1 83 ? -2.104 10.694 -15.343 1.00 64.75 83 ASP A O 1
ATOM 684 N N . LYS A 1 84 ? -1.991 12.483 -16.698 1.00 74.56 84 LYS A N 1
ATOM 685 C CA . LYS A 1 84 ? -3.223 13.116 -16.181 1.00 74.56 84 LYS A CA 1
ATOM 686 C C . LYS A 1 84 ? -4.429 12.169 -16.236 1.00 74.56 84 LYS A C 1
ATOM 688 O O . LYS A 1 84 ? -5.269 12.213 -15.344 1.00 74.56 84 LYS A O 1
ATOM 693 N N . ASN A 1 85 ? -4.482 11.289 -17.238 1.00 80.25 85 ASN A N 1
ATOM 694 C CA . ASN A 1 85 ? -5.562 10.322 -17.406 1.00 80.25 85 ASN A CA 1
ATOM 695 C C . ASN A 1 85 ? -5.561 9.265 -16.298 1.00 80.25 85 ASN A C 1
ATOM 697 O O . ASN A 1 85 ? -6.608 9.036 -15.702 1.00 80.25 85 ASN A O 1
ATOM 701 N N . LYS A 1 86 ? -4.412 8.662 -15.961 1.00 82.50 86 LYS A N 1
ATOM 702 C CA . LYS A 1 86 ? -4.338 7.728 -14.821 1.00 82.50 86 LYS A CA 1
ATOM 703 C C . LYS A 1 86 ? -4.618 8.404 -13.490 1.00 82.50 86 LYS A C 1
ATOM 705 O O . LYS A 1 86 ? -5.238 7.799 -12.624 1.00 82.50 86 LYS A O 1
ATOM 710 N N . LEU A 1 87 ? -4.162 9.641 -13.317 1.00 88.19 87 LEU A N 1
ATOM 711 C CA . LEU A 1 87 ? -4.416 10.391 -12.091 1.00 88.19 87 LEU A CA 1
ATOM 712 C C . LEU A 1 87 ? -5.915 10.666 -11.901 1.00 88.19 87 LEU A C 1
ATOM 714 O O . LEU A 1 87 ? -6.451 10.453 -10.812 1.00 88.19 87 LEU A O 1
ATOM 718 N N . GLU A 1 88 ? -6.590 11.092 -12.968 1.00 90.62 88 GLU A N 1
ATOM 719 C CA . GLU A 1 88 ? -8.036 11.307 -12.967 1.00 90.62 88 GLU A CA 1
ATOM 720 C C . GLU A 1 88 ? -8.801 9.985 -12.820 1.00 90.62 88 GLU A C 1
ATOM 722 O O . GLU A 1 88 ? -9.774 9.924 -12.078 1.00 90.62 88 GLU A O 1
ATOM 727 N N . ASP A 1 89 ? -8.332 8.898 -13.434 1.00 90.50 89 ASP A N 1
ATOM 728 C CA . ASP A 1 89 ? -8.899 7.559 -13.249 1.00 90.50 89 ASP A CA 1
ATOM 729 C C . ASP A 1 89 ? -8.787 7.088 -11.788 1.00 90.50 89 ASP A C 1
ATOM 731 O O . ASP A 1 89 ? -9.784 6.672 -11.200 1.00 90.50 89 ASP A O 1
ATOM 735 N N . THR A 1 90 ? -7.628 7.249 -11.133 1.00 92.88 90 THR A N 1
ATOM 736 C CA . THR A 1 90 ? -7.503 6.961 -9.692 1.00 92.88 90 THR A CA 1
ATOM 737 C C . THR A 1 90 ? -8.476 7.806 -8.870 1.00 92.88 90 THR A C 1
ATOM 739 O O . THR A 1 90 ? -9.157 7.274 -7.994 1.00 92.88 90 THR A O 1
ATOM 742 N N . LYS A 1 91 ? -8.596 9.107 -9.156 1.00 95.50 91 LYS A N 1
ATOM 743 C CA . LYS A 1 91 ? -9.572 9.980 -8.488 1.00 95.50 91 LYS A CA 1
ATOM 744 C C . LYS A 1 91 ? -11.008 9.482 -8.693 1.00 95.50 91 LYS A C 1
ATOM 746 O O . LYS A 1 91 ? -11.741 9.360 -7.712 1.00 95.50 91 LYS A O 1
ATOM 751 N N . ASN A 1 92 ? -11.396 9.141 -9.920 1.00 95.88 92 ASN A N 1
ATOM 752 C CA . ASN A 1 92 ? -12.732 8.639 -10.239 1.00 95.88 92 ASN A CA 1
ATOM 753 C C . ASN A 1 92 ? -13.035 7.340 -9.484 1.00 95.88 92 ASN A C 1
ATOM 755 O O . ASN A 1 92 ? -14.102 7.211 -8.883 1.00 95.88 92 ASN A O 1
ATOM 759 N N . ARG A 1 93 ? -12.076 6.405 -9.426 1.00 96.31 93 ARG A N 1
ATOM 760 C CA . ARG A 1 93 ? -12.187 5.169 -8.631 1.00 96.31 93 ARG A CA 1
ATOM 761 C C . ARG A 1 93 ? -12.398 5.470 -7.151 1.00 96.31 93 ARG A C 1
ATOM 763 O O . ARG A 1 93 ? -13.295 4.897 -6.537 1.00 96.31 93 ARG A O 1
ATOM 770 N N . LEU A 1 94 ? -11.607 6.380 -6.578 1.00 97.50 94 LEU A N 1
ATOM 771 C CA . LEU A 1 94 ? -11.728 6.777 -5.172 1.00 97.50 94 LEU A CA 1
ATOM 772 C C . LEU A 1 94 ? -13.100 7.374 -4.868 1.00 97.50 94 LEU A C 1
ATOM 774 O O . LEU A 1 94 ? -13.739 6.969 -3.898 1.00 97.50 94 LEU A O 1
ATOM 778 N N . GLN A 1 95 ? -13.569 8.303 -5.700 1.00 97.69 95 GLN A N 1
ATOM 779 C CA . GLN A 1 95 ? -14.884 8.921 -5.541 1.00 97.69 95 GLN A CA 1
ATOM 780 C C . GLN A 1 95 ? -16.006 7.889 -5.672 1.00 97.69 95 GLN A C 1
ATOM 782 O O . GLN A 1 95 ? -16.962 7.918 -4.899 1.00 97.69 95 GLN A O 1
ATOM 787 N N . PHE A 1 96 ? -15.874 6.941 -6.600 1.00 98.12 96 PHE A N 1
ATOM 788 C CA . PHE A 1 96 ? -16.880 5.908 -6.804 1.00 98.12 96 PHE A CA 1
ATOM 789 C C . PHE A 1 96 ? -16.930 4.897 -5.651 1.00 98.12 96 PHE A C 1
ATOM 791 O O . PHE A 1 96 ? -18.018 4.550 -5.187 1.00 98.12 96 PHE A O 1
ATOM 798 N N . PHE A 1 97 ? -15.779 4.499 -5.101 1.00 97.56 97 PHE A N 1
ATOM 799 C CA . PHE A 1 97 ? -15.753 3.723 -3.860 1.00 97.56 97 PHE A CA 1
ATOM 800 C C . PHE A 1 97 ? -16.390 4.488 -2.693 1.00 97.56 97 PHE A C 1
ATOM 802 O O . PHE A 1 97 ? -17.197 3.897 -1.984 1.00 97.56 97 PHE A O 1
ATOM 809 N N . HIS A 1 98 ? -16.089 5.780 -2.504 1.00 97.19 98 HIS A N 1
ATOM 810 C CA . HIS A 1 98 ? -16.718 6.586 -1.445 1.00 97.19 98 HIS A CA 1
ATOM 811 C C . HIS A 1 98 ? -18.235 6.682 -1.624 1.00 97.19 98 HIS A C 1
ATOM 813 O O . HIS A 1 98 ? -18.972 6.621 -0.646 1.00 97.19 98 HIS A O 1
ATOM 819 N N . HIS A 1 99 ? -18.716 6.796 -2.863 1.00 97.94 99 HIS A N 1
ATOM 820 C CA . HIS A 1 99 ? -20.148 6.807 -3.147 1.00 97.94 99 HIS A CA 1
ATOM 821 C C . HIS A 1 99 ? -20.832 5.502 -2.708 1.00 97.94 99 HIS A C 1
ATOM 823 O O . HIS A 1 99 ? -21.897 5.540 -2.096 1.00 97.94 99 HIS A O 1
ATOM 829 N N . LEU A 1 100 ? -20.217 4.349 -2.988 1.00 98.25 100 LEU A N 1
ATOM 830 C CA . LEU A 1 100 ? -20.786 3.038 -2.659 1.00 98.25 100 LEU A CA 1
ATOM 831 C C . LEU A 1 100 ? -20.521 2.592 -1.212 1.00 98.25 100 LEU A C 1
ATOM 833 O O . LEU A 1 100 ? -21.261 1.765 -0.678 1.00 98.25 100 LEU A O 1
ATOM 837 N N . LEU A 1 101 ? -19.463 3.099 -0.580 1.00 97.25 101 LEU A N 1
ATOM 838 C CA . LEU A 1 101 ? -19.013 2.742 0.768 1.00 97.25 101 LEU A CA 1
ATOM 839 C C . LEU A 1 101 ? -18.666 4.011 1.576 1.00 97.25 101 LEU A C 1
ATOM 841 O O . LEU A 1 101 ? -17.512 4.197 1.963 1.00 97.25 101 LEU A O 1
ATOM 845 N N . PRO A 1 102 ? -19.649 4.881 1.881 1.00 95.94 102 PRO A N 1
ATOM 846 C CA . PRO A 1 102 ? -19.397 6.213 2.450 1.00 95.94 102 PRO A CA 1
ATOM 847 C C . PRO A 1 102 ? -18.756 6.206 3.844 1.00 95.94 102 PRO A C 1
ATOM 849 O O . PRO A 1 102 ? -18.159 7.196 4.252 1.00 95.94 102 PRO A O 1
ATOM 852 N N . ASN A 1 103 ? -18.856 5.090 4.569 1.00 95.56 103 ASN A N 1
ATOM 853 C CA . ASN A 1 103 ? -18.294 4.934 5.913 1.00 95.56 103 ASN A CA 1
ATOM 854 C C . ASN A 1 103 ? -16.956 4.175 5.925 1.00 95.56 103 ASN A C 1
ATOM 856 O O . ASN A 1 103 ? -16.432 3.883 6.997 1.00 95.56 103 ASN A O 1
ATOM 860 N N . THR A 1 104 ? -16.415 3.816 4.759 1.00 96.69 104 THR A N 1
ATOM 861 C CA . THR A 1 104 ? -15.150 3.084 4.644 1.00 96.69 104 THR A CA 1
ATOM 862 C C . THR A 1 104 ? -14.055 4.030 4.181 1.00 96.69 104 THR A C 1
ATOM 864 O O . THR A 1 104 ? -14.156 4.638 3.117 1.00 96.69 104 THR A O 1
ATOM 867 N N . LYS A 1 105 ? -12.973 4.132 4.956 1.00 97.75 105 LYS A N 1
ATOM 868 C CA . LYS A 1 105 ? -11.817 4.935 4.555 1.00 97.75 105 LYS A CA 1
ATOM 869 C C . LYS A 1 105 ? -11.008 4.193 3.502 1.00 97.75 105 LYS A C 1
ATOM 871 O O . LYS A 1 105 ? -10.874 2.967 3.540 1.00 97.75 105 LYS A O 1
ATOM 876 N N . ILE A 1 106 ? -10.427 4.955 2.582 1.00 98.25 106 ILE A N 1
ATOM 877 C CA . ILE A 1 106 ? -9.606 4.413 1.502 1.00 98.25 106 ILE A CA 1
ATOM 878 C C . ILE A 1 106 ? -8.190 4.954 1.615 1.00 98.25 106 ILE A C 1
ATOM 880 O O . ILE A 1 106 ? -7.978 6.163 1.674 1.00 98.25 106 ILE A O 1
ATOM 884 N N . TRP A 1 107 ? -7.224 4.047 1.600 1.00 98.38 107 TRP A N 1
ATOM 885 C CA . TRP A 1 107 ? -5.798 4.322 1.529 1.00 98.38 107 TRP A CA 1
ATOM 886 C C . TRP A 1 107 ? -5.276 3.910 0.160 1.00 98.38 107 TRP A C 1
ATOM 888 O O . TRP A 1 107 ? -5.604 2.825 -0.315 1.00 98.38 107 TRP A O 1
ATOM 898 N N . VAL A 1 108 ? -4.415 4.715 -0.457 1.00 97.62 108 VAL A N 1
ATOM 899 C CA . VAL A 1 108 ? -3.836 4.368 -1.766 1.00 97.62 108 VAL A CA 1
ATOM 900 C C . VAL A 1 108 ? -2.399 3.910 -1.597 1.00 97.62 108 VAL A C 1
ATOM 902 O O . VAL A 1 108 ? -1.570 4.603 -1.004 1.00 97.62 108 VAL A O 1
ATOM 905 N N . LYS A 1 109 ? -2.083 2.716 -2.088 1.00 96.44 109 LYS A N 1
ATOM 906 C CA . LYS A 1 109 ? -0.748 2.135 -1.979 1.00 96.44 109 LYS A CA 1
ATOM 907 C C . LYS A 1 109 ? 0.040 2.356 -3.258 1.00 96.44 109 LYS A C 1
ATOM 909 O O . LYS A 1 109 ? -0.391 1.940 -4.323 1.00 96.44 109 LYS A O 1
ATOM 914 N N . TYR A 1 110 ? 1.236 2.913 -3.104 1.00 95.19 110 TYR A N 1
ATOM 915 C CA . TYR A 1 110 ? 2.184 3.160 -4.187 1.00 95.19 110 TYR A CA 1
ATOM 916 C C . TYR A 1 110 ? 3.573 2.633 -3.836 1.00 95.19 110 TYR A C 1
ATOM 918 O O . TYR A 1 110 ? 3.893 2.368 -2.674 1.00 95.19 110 TYR A O 1
ATOM 926 N N . ASN A 1 111 ? 4.436 2.480 -4.840 1.00 93.88 111 ASN A N 1
ATOM 927 C CA . ASN A 1 111 ? 5.867 2.305 -4.599 1.00 93.88 111 ASN A CA 1
ATOM 928 C C . ASN A 1 111 ? 6.536 3.648 -4.233 1.00 93.88 111 ASN A C 1
ATOM 930 O O . ASN A 1 111 ? 5.976 4.721 -4.443 1.00 93.88 111 ASN A O 1
ATOM 934 N N . ALA A 1 112 ? 7.753 3.595 -3.695 1.00 94.75 112 ALA A N 1
ATOM 935 C CA . ALA A 1 112 ? 8.480 4.779 -3.241 1.00 94.75 112 ALA A CA 1
ATOM 936 C C . ALA A 1 112 ? 9.024 5.674 -4.370 1.00 94.75 112 ALA A C 1
ATOM 938 O O . ALA A 1 112 ? 9.641 6.691 -4.067 1.00 94.75 112 ALA A O 1
ATOM 939 N N . LEU A 1 113 ? 8.808 5.335 -5.645 1.00 92.75 113 LEU A N 1
ATOM 940 C CA . LEU A 1 113 ? 9.170 6.182 -6.790 1.00 92.75 113 LEU A CA 1
ATOM 941 C C . LEU A 1 113 ? 8.046 7.141 -7.192 1.00 92.75 113 LEU A C 1
ATOM 943 O O . LEU A 1 113 ? 8.254 7.983 -8.060 1.00 92.75 113 LEU A O 1
ATOM 947 N N . ILE A 1 114 ? 6.868 7.033 -6.570 1.00 91.88 114 ILE A N 1
ATOM 948 C CA . ILE A 1 114 ? 5.737 7.920 -6.846 1.00 91.88 114 ILE A CA 1
ATOM 949 C C . ILE A 1 114 ? 6.122 9.395 -6.666 1.00 91.88 114 ILE A C 1
ATOM 951 O O . ILE A 1 114 ? 6.806 9.771 -5.704 1.00 91.88 114 ILE A O 1
ATOM 955 N N . ALA A 1 115 ? 5.682 10.244 -7.594 1.00 91.62 115 ALA A N 1
ATOM 956 C CA . ALA A 1 115 ? 5.868 11.684 -7.488 1.00 91.62 115 ALA A CA 1
ATOM 957 C C . ALA A 1 115 ? 5.068 12.235 -6.298 1.00 91.62 115 ALA A C 1
ATOM 959 O O . ALA A 1 115 ? 3.906 11.885 -6.099 1.00 91.62 115 ALA A O 1
ATOM 960 N N . THR A 1 116 ? 5.680 13.112 -5.504 1.00 94.06 116 THR A N 1
ATOM 961 C CA . THR A 1 116 ? 5.031 13.662 -4.305 1.00 94.06 116 THR A CA 1
ATOM 962 C C . THR A 1 116 ? 3.790 14.484 -4.655 1.00 94.06 116 THR A C 1
ATOM 964 O O . THR A 1 116 ? 2.795 14.426 -3.935 1.00 94.06 116 THR A O 1
ATOM 967 N N . ASP A 1 117 ? 3.794 15.179 -5.794 1.00 93.06 117 ASP A N 1
ATOM 968 C CA . ASP A 1 117 ? 2.637 15.968 -6.216 1.00 93.06 117 ASP A CA 1
ATOM 969 C C . ASP A 1 117 ? 1.423 15.099 -6.586 1.00 93.06 117 ASP A C 1
ATOM 971 O O . ASP A 1 117 ? 0.292 15.536 -6.389 1.00 93.06 117 ASP A O 1
ATOM 975 N N . VAL A 1 118 ? 1.622 13.849 -7.029 1.00 92.62 118 VAL A N 1
ATOM 976 C CA . VAL A 1 118 ? 0.510 12.897 -7.229 1.00 92.62 118 VAL A CA 1
ATOM 977 C C . VAL A 1 118 ? -0.194 12.617 -5.901 1.00 92.62 118 VAL A C 1
ATOM 979 O O . VAL A 1 118 ? -1.422 12.629 -5.832 1.00 92.62 118 VAL A O 1
ATOM 982 N N . LEU A 1 119 ? 0.572 12.436 -4.820 1.00 95.19 119 LEU A N 1
ATOM 983 C CA . LEU A 1 119 ? 0.008 12.230 -3.484 1.00 95.19 119 LEU A CA 1
ATOM 984 C C . LEU A 1 119 ? -0.747 13.476 -3.005 1.00 95.19 119 LEU A C 1
ATOM 986 O O . LEU A 1 119 ? -1.842 13.367 -2.462 1.00 95.19 119 LEU A O 1
ATOM 990 N N . ARG A 1 120 ? -0.196 14.673 -3.246 1.00 95.81 120 ARG A N 1
ATOM 991 C CA . ARG A 1 120 ? -0.859 15.942 -2.902 1.00 95.81 120 ARG A CA 1
ATOM 992 C C . ARG A 1 120 ? -2.165 16.133 -3.669 1.00 95.81 120 ARG A C 1
ATOM 994 O O . ARG A 1 120 ? -3.144 16.570 -3.073 1.00 95.81 120 ARG A O 1
ATOM 1001 N N . PHE A 1 121 ? -2.192 15.775 -4.952 1.00 95.06 121 PHE A N 1
ATOM 1002 C CA . PHE A 1 121 ? -3.402 15.834 -5.770 1.00 95.06 121 PHE A CA 1
ATOM 1003 C C . PHE A 1 121 ? -4.488 14.878 -5.266 1.00 95.06 121 PHE A C 1
ATOM 1005 O O . PHE A 1 121 ? -5.648 15.268 -5.180 1.00 95.06 121 PHE A O 1
ATOM 1012 N N . LEU A 1 122 ? -4.126 13.637 -4.920 1.00 96.25 122 LEU A N 1
ATOM 1013 C CA . LEU A 1 122 ? -5.091 12.611 -4.506 1.00 96.25 122 LEU A CA 1
ATOM 1014 C C . LEU A 1 122 ? -5.548 12.739 -3.049 1.00 96.25 122 LEU A C 1
ATOM 1016 O O . LEU A 1 122 ? -6.593 12.203 -2.690 1.00 96.25 122 LEU A O 1
ATOM 1020 N N . LYS A 1 123 ? -4.799 13.465 -2.214 1.00 97.62 123 LYS A N 1
ATOM 1021 C CA . LYS A 1 123 ? -5.070 13.651 -0.783 1.00 97.62 123 LYS A CA 1
ATOM 1022 C C . LYS A 1 123 ? -6.525 14.009 -0.439 1.00 97.62 123 LYS A C 1
ATOM 1024 O O . LYS A 1 123 ? -7.015 13.437 0.527 1.00 97.62 123 LYS A O 1
ATOM 1029 N N . PRO A 1 124 ? -7.241 14.894 -1.162 1.00 97.94 124 PRO A N 1
ATOM 1030 C CA . PRO A 1 124 ? -8.635 15.213 -0.836 1.00 97.94 124 PRO A CA 1
ATOM 1031 C C . PRO A 1 124 ? -9.620 14.052 -1.045 1.00 97.94 124 PRO A C 1
ATOM 1033 O O . PRO A 1 124 ? -10.759 14.144 -0.604 1.00 97.94 124 PRO A O 1
ATOM 1036 N N . TYR A 1 125 ? -9.204 12.984 -1.731 1.00 97.81 125 TYR A N 1
ATOM 1037 C CA . TYR A 1 125 ? -10.059 11.871 -2.150 1.00 97.81 125 TYR A CA 1
ATOM 1038 C C . TYR A 1 125 ? -9.757 10.564 -1.401 1.00 97.81 125 TYR A C 1
ATOM 1040 O O . TYR A 1 125 ? -10.329 9.525 -1.723 1.00 97.81 125 TYR A O 1
ATOM 1048 N N . CYS A 1 126 ? -8.842 10.580 -0.430 1.00 98.19 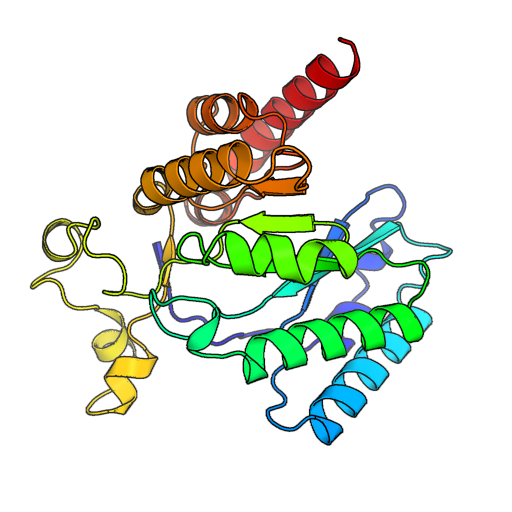126 CYS A N 1
ATOM 1049 C CA . CYS A 1 126 ? -8.445 9.400 0.335 1.00 98.19 126 CYS A CA 1
ATOM 1050 C C . CYS A 1 126 ? -8.051 9.771 1.772 1.00 98.19 126 CYS A C 1
ATOM 1052 O O . CYS A 1 126 ? -7.696 10.911 2.056 1.00 98.19 126 CYS A O 1
ATOM 1054 N N . GLU A 1 127 ? -8.037 8.794 2.678 1.00 98.19 127 GLU A N 1
ATOM 1055 C CA . GLU A 1 127 ? -7.582 8.989 4.062 1.00 98.19 127 GLU A CA 1
ATOM 1056 C C . GLU A 1 127 ? -6.065 9.212 4.139 1.00 98.19 127 GLU A C 1
ATOM 1058 O O . GLU A 1 127 ? -5.574 9.961 4.986 1.00 98.19 127 GLU A O 1
ATOM 1063 N N . GLY A 1 128 ? -5.312 8.562 3.253 1.00 98.25 128 GLY A N 1
ATOM 1064 C CA . GLY A 1 128 ? -3.860 8.636 3.218 1.00 98.25 128 GLY A CA 1
ATOM 1065 C C . GLY A 1 128 ? -3.249 7.633 2.251 1.00 98.25 128 GLY A C 1
ATOM 1066 O O . GLY A 1 128 ? -3.929 7.028 1.421 1.00 98.25 128 GLY A O 1
ATOM 1067 N N . PHE A 1 129 ? -1.940 7.430 2.378 1.00 98.25 129 PHE A N 1
ATOM 1068 C CA . PHE A 1 129 ? -1.175 6.597 1.455 1.00 98.25 129 PHE A CA 1
ATOM 1069 C C . PHE A 1 129 ? -0.410 5.495 2.169 1.00 98.25 129 PHE A C 1
ATOM 1071 O O . PHE A 1 129 ? 0.022 5.647 3.310 1.00 98.25 129 PHE A O 1
ATOM 1078 N N . VAL A 1 130 ? -0.190 4.384 1.472 1.00 98.06 130 VAL A N 1
ATOM 1079 C CA . VAL A 1 130 ? 0.710 3.322 1.921 1.00 98.06 130 VAL A CA 1
ATOM 1080 C C . VAL A 1 130 ? 1.955 3.330 1.044 1.00 98.06 130 VAL A C 1
ATOM 1082 O O . VAL A 1 130 ? 1.879 3.068 -0.155 1.00 98.06 130 VAL A O 1
ATOM 1085 N N . VAL A 1 131 ? 3.112 3.618 1.639 1.00 96.62 131 VAL A N 1
ATOM 1086 C CA .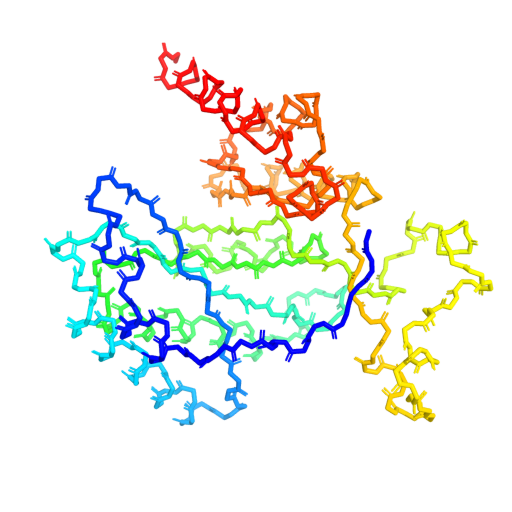 VAL A 1 131 ? 4.398 3.701 0.932 1.00 96.62 131 VAL A CA 1
ATOM 1087 C C . VAL A 1 131 ? 5.414 2.830 1.665 1.00 96.62 131 VAL A C 1
ATOM 1089 O O . VAL A 1 131 ? 5.851 3.185 2.747 1.00 96.62 131 VAL A O 1
ATOM 1092 N N . SER A 1 132 ? 5.858 1.687 1.152 1.00 94.12 132 SER A N 1
ATOM 1093 C CA . SER A 1 132 ? 6.006 1.373 -0.269 1.00 94.12 132 SER A CA 1
ATOM 1094 C C . SER A 1 132 ? 5.476 -0.007 -0.665 1.00 94.12 132 SER A C 1
ATOM 1096 O O . SER A 1 132 ? 5.602 -0.984 0.076 1.00 94.12 132 SER A O 1
ATOM 1098 N N . ASN A 1 133 ? 4.986 -0.107 -1.902 1.00 93.19 133 ASN A N 1
ATOM 1099 C CA . ASN A 1 133 ? 4.980 -1.335 -2.698 1.00 93.19 133 ASN A CA 1
ATOM 1100 C C . ASN A 1 133 ? 6.418 -1.715 -3.143 1.00 93.19 133 ASN A C 1
ATOM 1102 O O . ASN A 1 133 ? 7.388 -1.039 -2.792 1.00 93.19 133 ASN A O 1
ATOM 1106 N N . THR A 1 134 ? 6.607 -2.804 -3.885 1.00 92.62 134 THR A N 1
ATOM 1107 C CA . THR A 1 134 ? 7.928 -3.174 -4.422 1.00 92.62 134 THR A CA 1
ATOM 1108 C C . THR A 1 134 ? 8.445 -2.155 -5.438 1.00 92.62 134 THR A C 1
ATOM 1110 O O . THR A 1 134 ? 7.654 -1.516 -6.129 1.00 92.62 134 THR A O 1
ATOM 1113 N N . ILE A 1 135 ? 9.768 -2.041 -5.571 1.00 92.38 135 ILE A N 1
ATOM 1114 C CA . ILE A 1 135 ? 10.405 -1.255 -6.636 1.00 92.38 135 ILE A CA 1
ATOM 1115 C C . ILE A 1 135 ? 10.528 -2.139 -7.881 1.00 92.38 135 ILE A C 1
ATOM 1117 O O . ILE A 1 135 ? 11.151 -3.198 -7.766 1.00 92.38 135 ILE A O 1
ATOM 1121 N N . PRO A 1 136 ? 9.949 -1.771 -9.038 1.00 91.25 136 PRO A N 1
ATOM 1122 C CA . PRO A 1 136 ? 10.135 -2.532 -10.270 1.00 91.25 136 PRO A CA 1
ATOM 1123 C C . PRO A 1 136 ? 11.622 -2.740 -10.581 1.00 91.25 136 PRO A C 1
ATOM 1125 O O . PRO A 1 136 ? 12.463 -1.881 -10.305 1.00 91.25 136 PRO A O 1
ATOM 1128 N N . PHE A 1 137 ? 11.974 -3.909 -11.108 1.00 91.25 137 PHE A N 1
ATOM 1129 C CA . PHE A 1 137 ? 13.360 -4.203 -11.446 1.00 91.25 137 PHE A CA 1
ATOM 1130 C C . PHE A 1 137 ? 13.909 -3.170 -12.442 1.00 91.25 137 PHE A C 1
ATOM 1132 O O . PHE A 1 137 ? 13.223 -2.769 -13.375 1.00 91.25 137 PHE A O 1
ATOM 1139 N N . GLY A 1 138 ? 15.138 -2.701 -12.220 1.00 89.25 138 GLY A N 1
ATOM 1140 C CA . GLY A 1 138 ? 15.810 -1.754 -13.114 1.00 89.25 138 GLY A CA 1
ATOM 1141 C C . GLY A 1 138 ? 15.272 -0.316 -13.097 1.00 89.25 138 GLY A C 1
ATOM 1142 O O . GLY A 1 138 ? 15.893 0.551 -13.703 1.00 89.25 138 GLY A O 1
ATOM 1143 N N . SER A 1 139 ? 14.177 -0.019 -12.387 1.00 88.38 139 SER A N 1
ATOM 1144 C CA . SER A 1 139 ? 13.519 1.294 -12.479 1.00 88.38 139 SER A CA 1
ATOM 1145 C C . SER A 1 139 ? 14.151 2.398 -11.625 1.00 88.38 139 SER A C 1
ATOM 1147 O O . SER A 1 139 ? 13.768 3.556 -11.753 1.00 88.38 139 SER A O 1
ATOM 1149 N N . ASP A 1 140 ? 15.076 2.057 -10.726 1.00 88.31 140 ASP A N 1
ATOM 1150 C CA . ASP A 1 140 ? 15.782 3.013 -9.868 1.00 88.31 140 ASP A CA 1
ATOM 1151 C C . ASP A 1 140 ? 17.297 2.852 -10.047 1.00 88.31 140 ASP A C 1
ATOM 1153 O O . ASP A 1 140 ? 17.859 1.782 -9.791 1.00 88.31 140 ASP A O 1
ATOM 1157 N N . CYS A 1 141 ? 17.961 3.918 -10.497 1.00 86.69 141 CYS A N 1
ATOM 1158 C CA . CYS A 1 141 ? 19.396 3.926 -10.784 1.00 86.69 141 CYS A CA 1
ATOM 1159 C C . CYS A 1 141 ? 20.279 3.993 -9.527 1.00 86.69 141 CYS A C 1
ATOM 1161 O O . CYS A 1 141 ? 21.476 3.722 -9.603 1.00 86.69 141 CYS A O 1
ATOM 1163 N N . THR A 1 142 ? 19.713 4.317 -8.361 1.00 91.12 142 THR A N 1
ATOM 1164 C CA . THR A 1 142 ? 20.434 4.322 -7.079 1.00 91.12 142 THR A CA 1
ATOM 1165 C C . THR A 1 142 ? 20.639 2.911 -6.529 1.00 91.12 142 THR A C 1
ATOM 1167 O O . THR A 1 142 ? 21.493 2.688 -5.666 1.00 91.12 142 THR A O 1
ATOM 1170 N N . ILE A 1 143 ? 19.897 1.929 -7.049 1.00 92.38 143 ILE A N 1
ATOM 1171 C CA . ILE A 1 143 ? 20.097 0.519 -6.737 1.00 92.38 143 ILE A CA 1
ATOM 1172 C C . ILE A 1 143 ? 21.234 -0.023 -7.601 1.00 92.38 143 ILE A C 1
ATOM 1174 O O . ILE A 1 143 ? 21.163 -0.060 -8.827 1.00 92.38 143 ILE A O 1
ATOM 1178 N N . ASN A 1 144 ? 22.284 -0.530 -6.953 1.00 93.50 144 ASN A N 1
ATOM 1179 C CA . ASN A 1 144 ? 23.339 -1.258 -7.652 1.00 93.50 144 ASN A CA 1
ATOM 1180 C C . ASN A 1 144 ? 22.843 -2.661 -8.049 1.00 93.50 144 ASN A C 1
ATOM 1182 O O . ASN A 1 144 ? 23.107 -3.646 -7.358 1.00 93.50 144 ASN A O 1
ATOM 1186 N N . TRP A 1 145 ? 22.108 -2.754 -9.158 1.00 93.19 145 TRP A N 1
ATOM 1187 C CA . TRP A 1 145 ? 21.530 -4.009 -9.649 1.00 93.19 145 TRP A CA 1
ATOM 1188 C C . TRP A 1 145 ? 22.594 -5.077 -9.917 1.00 93.19 145 TRP A C 1
ATOM 1190 O O . TRP A 1 145 ? 22.373 -6.236 -9.584 1.00 93.19 145 TRP A O 1
ATOM 1200 N N . LYS A 1 146 ? 23.779 -4.694 -10.414 1.00 93.06 146 LYS A N 1
ATOM 1201 C CA . LYS A 1 146 ? 24.902 -5.618 -10.669 1.00 93.06 146 LYS A CA 1
ATOM 1202 C C . LYS A 1 146 ? 25.476 -6.244 -9.394 1.00 93.06 146 LYS A C 1
ATOM 1204 O O . LYS A 1 146 ? 25.948 -7.374 -9.435 1.00 93.06 146 LYS A O 1
ATOM 1209 N N . LYS A 1 147 ? 25.426 -5.534 -8.261 1.00 93.69 147 LYS A N 1
ATOM 1210 C CA . LYS A 1 147 ? 25.830 -6.069 -6.950 1.00 93.69 147 LYS A CA 1
ATOM 1211 C C . LYS A 1 147 ? 24.883 -7.168 -6.467 1.00 93.69 147 LYS A C 1
ATOM 1213 O O . LYS A 1 147 ? 25.324 -8.107 -5.814 1.00 93.69 147 LYS A O 1
ATOM 1218 N N . TRP A 1 148 ? 23.589 -7.022 -6.738 1.00 89.94 148 TRP A N 1
ATOM 1219 C CA . TRP A 1 148 ? 22.552 -7.905 -6.196 1.00 89.94 148 TRP A CA 1
ATOM 1220 C C . TRP A 1 148 ? 22.134 -9.018 -7.158 1.00 89.94 148 TRP A C 1
ATOM 1222 O O . TRP A 1 148 ? 21.648 -10.054 -6.711 1.00 89.94 148 TRP A O 1
ATOM 1232 N N . PHE A 1 149 ? 22.334 -8.820 -8.460 1.00 91.50 149 PHE A N 1
ATOM 1233 C CA . PHE A 1 149 ? 21.922 -9.737 -9.513 1.00 91.50 149 PHE A CA 1
ATOM 1234 C C . PHE A 1 149 ? 23.039 -9.898 -10.539 1.00 91.50 149 PHE A C 1
ATOM 1236 O O . PHE A 1 149 ? 23.618 -8.917 -11.012 1.00 91.50 149 PHE A O 1
ATOM 1243 N N . LYS A 1 150 ? 23.339 -11.151 -10.900 1.00 87.50 150 LYS A N 1
ATOM 1244 C CA . LYS A 1 150 ? 24.379 -11.475 -11.883 1.00 87.50 150 LYS A CA 1
ATOM 1245 C C . LYS A 1 150 ? 24.100 -10.721 -13.188 1.00 87.50 150 LYS A C 1
ATOM 1247 O O . LYS A 1 150 ? 22.987 -10.761 -13.701 1.00 87.50 150 LYS A O 1
ATOM 1252 N N . ASN A 1 151 ? 25.112 -10.024 -13.701 1.00 85.00 151 ASN A N 1
ATOM 1253 C CA . ASN A 1 151 ? 25.046 -9.174 -14.900 1.00 85.00 151 ASN A CA 1
ATOM 1254 C C . ASN A 1 151 ? 24.092 -7.963 -14.802 1.00 85.00 151 ASN A C 1
ATOM 1256 O O . ASN A 1 151 ? 23.937 -7.235 -15.776 1.00 85.00 151 ASN A O 1
ATOM 1260 N N . GLY A 1 152 ? 23.492 -7.702 -13.635 1.00 86.25 152 GLY A N 1
ATOM 1261 C CA . GLY A 1 152 ? 22.498 -6.641 -13.454 1.00 86.25 152 GLY A CA 1
ATOM 1262 C C . GLY A 1 152 ? 21.130 -6.952 -14.064 1.00 86.25 152 GLY A C 1
ATOM 1263 O O . GLY A 1 152 ? 20.310 -6.047 -14.159 1.00 86.25 152 GLY A O 1
ATOM 1264 N N . SER A 1 153 ? 20.877 -8.201 -14.461 1.00 88.75 153 SER A N 1
ATOM 1265 C CA . SER A 1 153 ? 19.613 -8.638 -15.064 1.00 88.75 153 SER A CA 1
ATOM 1266 C C . SER A 1 153 ? 18.749 -9.390 -14.058 1.00 88.75 153 SER A C 1
ATOM 1268 O O . SER A 1 153 ? 19.268 -10.077 -13.173 1.00 88.75 153 SER A O 1
ATOM 1270 N N . SER A 1 154 ? 17.427 -9.302 -14.207 1.00 91.06 154 SER A N 1
ATOM 1271 C CA . SER A 1 154 ? 16.519 -10.090 -13.377 1.00 91.06 154 SER A CA 1
ATOM 1272 C C . SER A 1 154 ? 16.683 -11.583 -13.690 1.00 91.06 154 SER A C 1
ATOM 1274 O O . SER A 1 154 ? 16.651 -11.968 -14.861 1.00 91.06 154 SER A O 1
ATOM 1276 N N . PRO A 1 155 ? 16.845 -12.458 -12.680 1.00 91.88 155 PRO A N 1
ATOM 1277 C CA . PRO A 1 155 ? 16.864 -13.901 -12.897 1.00 91.88 155 PRO A CA 1
ATOM 1278 C C . PRO A 1 155 ? 15.465 -14.479 -13.166 1.00 91.88 155 PRO A C 1
ATOM 1280 O O . PRO A 1 155 ? 15.367 -15.606 -13.654 1.00 91.88 155 PRO A O 1
ATOM 1283 N N . LEU A 1 156 ? 14.395 -13.738 -12.851 1.00 91.38 156 LEU A N 1
ATOM 1284 C CA . LEU A 1 156 ? 13.023 -14.249 -12.870 1.00 91.38 156 LEU A CA 1
ATOM 1285 C C . LEU A 1 156 ? 12.537 -14.677 -14.258 1.00 91.38 156 LEU A C 1
ATOM 1287 O O . LEU A 1 156 ? 12.001 -15.780 -14.343 1.00 91.38 156 LEU A O 1
ATOM 1291 N N . PRO A 1 157 ? 12.750 -13.917 -15.352 1.00 91.12 157 PRO A N 1
ATOM 1292 C CA . PRO A 1 157 ? 12.268 -14.340 -16.664 1.00 91.12 157 PRO A CA 1
ATOM 1293 C C . PRO A 1 157 ? 12.803 -15.717 -17.062 1.00 91.12 157 PRO A C 1
ATOM 1295 O O . PRO A 1 157 ? 12.032 -16.596 -17.439 1.00 91.12 157 PRO A O 1
ATOM 1298 N N . LYS A 1 158 ? 14.107 -15.954 -16.857 1.00 89.69 158 LYS A N 1
ATOM 1299 C CA . LYS A 1 158 ? 14.733 -17.256 -17.120 1.00 89.69 158 LYS A CA 1
ATOM 1300 C C . LYS A 1 158 ? 14.165 -18.358 -16.224 1.00 89.69 158 LYS A C 1
ATOM 1302 O O . LYS A 1 158 ? 13.909 -19.454 -16.707 1.00 89.69 158 LYS A O 1
ATOM 1307 N N . GLN A 1 159 ? 13.979 -18.081 -14.934 1.00 90.62 159 GLN A N 1
ATOM 1308 C CA . GLN A 1 159 ? 13.415 -19.049 -13.983 1.00 90.62 159 GLN A CA 1
ATOM 1309 C C . GLN A 1 159 ? 11.957 -19.409 -14.298 1.00 90.62 159 GLN A C 1
ATOM 1311 O O . GLN A 1 159 ? 11.531 -20.519 -14.001 1.00 90.62 159 GLN A O 1
ATOM 1316 N N . LEU A 1 160 ? 11.214 -18.492 -14.917 1.00 87.12 160 LEU A N 1
ATOM 1317 C CA . LEU A 1 160 ? 9.817 -18.667 -15.314 1.00 87.12 160 LEU A CA 1
ATOM 1318 C C . LEU A 1 160 ? 9.654 -19.165 -16.761 1.00 87.12 160 LEU A C 1
ATOM 1320 O O . LEU A 1 160 ? 8.531 -19.235 -17.255 1.00 87.12 160 LEU A O 1
ATOM 1324 N N . GLY A 1 161 ? 10.751 -19.473 -17.463 1.00 90.38 161 GLY A N 1
ATOM 1325 C CA . GLY A 1 161 ? 10.711 -19.908 -18.864 1.00 90.38 161 GLY A CA 1
ATOM 1326 C C . GLY A 1 161 ? 10.214 -18.833 -19.840 1.00 90.38 161 GLY A C 1
ATOM 1327 O O . GLY A 1 161 ? 9.723 -19.157 -20.917 1.00 90.38 161 GLY A O 1
ATOM 1328 N N . LYS A 1 162 ? 10.312 -17.551 -19.471 1.00 87.31 162 LYS A N 1
ATOM 1329 C CA . LYS A 1 162 ? 9.861 -16.407 -20.273 1.00 87.31 162 LYS A CA 1
ATOM 1330 C C . LYS A 1 162 ? 10.999 -15.866 -21.132 1.00 87.31 162 LYS A C 1
ATOM 1332 O O . LYS A 1 162 ? 12.119 -15.687 -20.653 1.00 87.31 162 LYS A O 1
ATOM 1337 N N . THR A 1 163 ? 10.709 -15.593 -22.402 1.00 88.00 163 THR A N 1
ATOM 1338 C CA . THR A 1 163 ? 11.682 -15.115 -23.399 1.00 88.00 163 THR A CA 1
ATOM 1339 C C . THR A 1 163 ? 11.099 -13.968 -24.231 1.00 88.00 163 THR A C 1
ATOM 1341 O O . THR A 1 163 ? 9.909 -13.668 -24.131 1.00 88.00 163 THR A O 1
ATOM 1344 N N . GLY A 1 164 ? 11.942 -13.284 -25.012 1.00 84.25 164 GLY A N 1
ATOM 1345 C CA . GLY A 1 164 ? 11.515 -12.180 -25.880 1.00 84.25 164 GLY A CA 1
ATOM 1346 C C . GLY A 1 164 ? 10.889 -11.010 -25.114 1.00 84.25 164 GLY A C 1
ATOM 1347 O O . GLY A 1 164 ? 11.301 -10.692 -23.997 1.00 84.25 164 GLY A O 1
ATOM 1348 N N . ASP A 1 165 ? 9.876 -10.378 -25.703 1.00 79.69 165 ASP A N 1
ATOM 1349 C CA . ASP A 1 165 ? 9.188 -9.230 -25.097 1.00 79.69 165 ASP A CA 1
ATOM 1350 C C . ASP A 1 165 ? 8.391 -9.587 -23.838 1.00 79.69 165 ASP A C 1
ATOM 1352 O O . ASP A 1 165 ? 8.179 -8.730 -22.976 1.00 79.69 165 ASP A O 1
ATOM 1356 N N . GLU A 1 166 ? 8.003 -10.856 -23.670 1.00 75.12 166 GLU A N 1
ATOM 1357 C CA . GLU A 1 166 ? 7.376 -11.304 -22.428 1.00 75.12 166 GLU A CA 1
ATOM 1358 C C . GLU A 1 166 ? 8.335 -11.191 -21.248 1.00 75.12 166 GLU A C 1
ATOM 1360 O O . GLU A 1 166 ? 7.906 -10.817 -20.161 1.00 75.12 166 GLU A O 1
ATOM 1365 N N . ALA A 1 167 ? 9.635 -11.440 -21.448 1.00 81.94 167 ALA A N 1
ATOM 1366 C CA . ALA A 1 167 ? 10.620 -11.434 -20.370 1.00 81.94 167 ALA A CA 1
ATOM 1367 C C . ALA A 1 167 ? 10.619 -10.116 -19.577 1.00 81.94 167 ALA A C 1
ATOM 1369 O O . ALA A 1 167 ? 10.709 -10.144 -18.350 1.00 81.94 167 ALA A O 1
ATOM 1370 N N . LYS A 1 168 ? 10.414 -8.977 -20.252 1.00 75.56 168 LYS A N 1
ATOM 1371 C CA . LYS A 1 168 ? 10.349 -7.648 -19.618 1.00 75.56 168 LYS A CA 1
ATOM 1372 C C . LYS A 1 168 ? 9.203 -7.526 -18.609 1.00 75.56 168 LYS A C 1
ATOM 1374 O O . LYS A 1 168 ? 9.342 -6.866 -17.585 1.00 75.56 168 LYS A O 1
ATOM 1379 N N . LYS A 1 169 ? 8.075 -8.202 -18.849 1.00 75.00 169 LYS A N 1
ATOM 1380 C CA . LYS A 1 169 ? 6.910 -8.189 -17.943 1.00 75.00 169 LYS A CA 1
ATOM 1381 C C . LYS A 1 169 ? 7.147 -9.003 -16.667 1.00 75.00 169 LYS A C 1
ATOM 1383 O O . LYS A 1 169 ? 6.440 -8.817 -15.681 1.00 75.00 169 LYS A O 1
ATOM 1388 N N . PHE A 1 170 ? 8.147 -9.884 -16.672 1.00 81.94 170 PHE A N 1
ATOM 1389 C CA . PHE A 1 170 ? 8.446 -10.811 -15.580 1.00 81.94 170 PHE A CA 1
ATOM 1390 C C . PHE A 1 170 ? 9.759 -10.495 -14.855 1.00 81.94 170 PHE A C 1
ATOM 1392 O O . PHE A 1 170 ? 10.254 -11.324 -14.095 1.00 81.94 170 PHE A O 1
ATOM 1399 N N . GLU A 1 171 ? 10.326 -9.297 -15.030 1.00 87.19 171 GLU A N 1
ATOM 1400 C CA . GLU A 1 171 ? 11.540 -8.899 -14.302 1.00 87.19 171 GLU A CA 1
ATOM 1401 C C . GLU A 1 171 ? 11.292 -8.724 -12.793 1.00 87.19 171 GLU A C 1
ATOM 1403 O O . GLU A 1 171 ? 12.210 -8.907 -11.987 1.00 87.19 171 GLU A O 1
ATOM 1408 N N . GLY A 1 172 ? 10.036 -8.474 -12.410 1.00 89.56 172 GLY A N 1
ATOM 1409 C CA . GLY A 1 172 ? 9.539 -8.506 -11.037 1.00 89.56 172 GLY A CA 1
ATOM 1410 C C . GLY A 1 172 ? 9.788 -7.239 -10.220 1.00 89.56 172 GLY A C 1
ATOM 1411 O O . GLY A 1 172 ? 10.275 -6.220 -10.705 1.00 89.56 172 GLY A O 1
ATOM 1412 N N . GLY A 1 173 ? 9.415 -7.311 -8.943 1.00 91.81 173 GLY A N 1
ATOM 1413 C CA . GLY A 1 173 ? 9.531 -6.238 -7.963 1.00 91.81 173 GLY A CA 1
ATOM 1414 C C . GLY A 1 173 ? 10.511 -6.577 -6.841 1.00 91.81 173 GLY A C 1
ATOM 1415 O O . GLY A 1 173 ? 10.418 -7.629 -6.196 1.00 91.81 173 GLY A O 1
ATOM 1416 N N . LEU A 1 174 ? 11.448 -5.666 -6.589 1.00 94.50 174 LEU A N 1
ATOM 1417 C CA . LEU A 1 174 ? 12.430 -5.736 -5.518 1.00 94.50 174 LEU A CA 1
ATOM 1418 C C . LEU A 1 174 ? 11.859 -5.196 -4.202 1.00 94.50 174 LEU A C 1
ATOM 1420 O O . LEU A 1 174 ? 11.219 -4.146 -4.140 1.00 94.50 174 LEU A O 1
ATOM 1424 N N . SER A 1 175 ? 12.148 -5.909 -3.117 1.00 94.94 175 SER A N 1
ATOM 1425 C CA . SER A 1 175 ? 11.761 -5.546 -1.758 1.00 94.94 175 SER A CA 1
ATOM 1426 C C . SER A 1 175 ? 12.811 -5.964 -0.721 1.00 94.94 175 SER A C 1
ATOM 1428 O O . SER A 1 175 ? 13.774 -6.686 -1.011 1.00 94.94 175 SER A O 1
ATOM 1430 N N . GLY A 1 176 ? 12.587 -5.572 0.534 1.00 95.69 176 GLY A N 1
ATOM 1431 C CA . GLY A 1 176 ? 13.479 -5.860 1.659 1.00 95.69 176 GLY A CA 1
ATOM 1432 C C . GLY A 1 176 ? 14.422 -4.699 1.954 1.00 95.69 176 GLY A C 1
ATOM 1433 O O . GLY A 1 176 ? 14.217 -3.593 1.465 1.00 95.69 176 GLY A O 1
ATOM 1434 N N . SER A 1 177 ? 15.434 -4.932 2.790 1.00 96.50 177 SER A N 1
ATOM 1435 C CA . SER A 1 177 ? 16.319 -3.868 3.293 1.00 96.50 177 SER A CA 1
ATOM 1436 C C . SER A 1 177 ? 16.994 -3.043 2.192 1.00 96.50 177 SER A C 1
ATOM 1438 O O . SER A 1 177 ? 17.316 -1.884 2.424 1.00 96.50 177 SER A O 1
ATOM 1440 N N . ILE A 1 178 ? 17.156 -3.605 0.988 1.00 96.25 178 ILE A N 1
ATOM 1441 C CA . ILE A 1 178 ? 17.741 -2.920 -0.174 1.00 96.25 178 ILE A CA 1
ATOM 1442 C C . ILE A 1 178 ? 16.945 -1.662 -0.553 1.00 96.25 178 ILE A C 1
ATOM 1444 O O . ILE A 1 178 ? 17.552 -0.657 -0.905 1.00 96.25 178 ILE A O 1
ATOM 1448 N N . ILE A 1 179 ? 15.611 -1.689 -0.447 1.00 96.25 179 ILE A N 1
ATOM 1449 C CA . ILE A 1 179 ? 14.763 -0.551 -0.845 1.00 96.25 179 ILE A CA 1
ATOM 1450 C C . ILE A 1 179 ? 14.521 0.444 0.297 1.00 96.25 179 ILE A C 1
ATOM 1452 O O . ILE A 1 179 ? 14.017 1.537 0.058 1.00 96.25 179 ILE A O 1
ATOM 1456 N N . PHE A 1 180 ? 14.890 0.101 1.536 1.00 97.88 180 PHE A N 1
ATOM 1457 C CA . PHE A 1 180 ? 14.635 0.947 2.705 1.00 97.88 180 PHE A CA 1
ATOM 1458 C C . PHE A 1 180 ? 15.221 2.370 2.583 1.00 97.88 180 PHE A C 1
ATOM 1460 O O . PHE A 1 180 ? 14.522 3.319 2.941 1.00 97.88 180 PHE A O 1
ATOM 1467 N N . PRO A 1 181 ? 16.437 2.585 2.031 1.00 97.31 181 PRO A N 1
ATOM 1468 C CA . PRO A 1 181 ? 16.960 3.937 1.818 1.00 97.31 181 PRO A CA 1
ATOM 1469 C C . PRO A 1 181 ? 16.114 4.789 0.860 1.00 97.31 181 PRO A C 1
ATOM 1471 O O . PRO A 1 181 ? 16.008 5.998 1.061 1.00 97.31 181 PRO A O 1
ATOM 1474 N N . ILE A 1 182 ? 15.501 4.170 -0.154 1.00 97.06 182 ILE A N 1
ATOM 1475 C CA . ILE A 1 182 ? 14.616 4.845 -1.117 1.00 97.06 182 ILE A CA 1
ATOM 1476 C C . ILE A 1 182 ? 13.311 5.226 -0.421 1.00 97.06 182 ILE A C 1
ATOM 1478 O O . ILE A 1 182 ? 12.894 6.378 -0.488 1.00 97.06 182 ILE A O 1
ATOM 1482 N N . VAL A 1 183 ? 12.722 4.289 0.332 1.00 97.38 183 VAL A N 1
ATOM 1483 C CA . VAL A 1 183 ? 11.527 4.549 1.150 1.00 97.38 183 VAL A CA 1
ATOM 1484 C C . VAL A 1 183 ? 11.779 5.709 2.109 1.00 97.38 183 VAL A C 1
ATOM 1486 O O . VAL A 1 183 ? 11.015 6.666 2.117 1.00 97.38 183 VAL A O 1
ATOM 1489 N N . LYS A 1 184 ? 12.880 5.675 2.871 1.00 98.19 184 LYS A N 1
ATOM 1490 C CA . LYS A 1 184 ? 13.239 6.747 3.809 1.00 98.19 184 LYS A CA 1
ATOM 1491 C C . LYS A 1 184 ? 13.312 8.107 3.112 1.00 98.19 184 LYS A C 1
ATOM 1493 O O . LYS A 1 184 ? 12.773 9.074 3.639 1.00 98.19 184 LYS A O 1
ATOM 1498 N N . ARG A 1 185 ? 13.968 8.180 1.951 1.00 97.69 185 ARG A N 1
ATOM 1499 C CA . ARG A 1 185 ? 14.071 9.420 1.171 1.00 97.69 185 ARG A CA 1
ATOM 1500 C C . ARG A 1 185 ? 12.698 9.915 0.735 1.00 97.69 185 ARG A C 1
ATOM 1502 O O . ARG A 1 185 ? 12.374 11.061 0.995 1.00 97.69 185 ARG A O 1
ATOM 1509 N N . LYS A 1 186 ? 11.854 9.025 0.210 1.00 97.38 186 LYS A N 1
ATOM 1510 C CA . LYS A 1 186 ? 10.484 9.371 -0.174 1.00 97.38 186 LYS A CA 1
ATOM 1511 C C . LYS A 1 186 ? 9.671 9.916 1.003 1.00 97.38 186 LYS A C 1
ATOM 1513 O O . LYS A 1 186 ? 8.966 10.898 0.828 1.00 97.38 186 LYS A O 1
ATOM 1518 N N . ILE A 1 187 ? 9.790 9.343 2.203 1.00 98.25 187 ILE A N 1
ATOM 1519 C CA . ILE A 1 187 ? 9.110 9.879 3.397 1.00 98.25 187 ILE A CA 1
ATOM 1520 C C . ILE A 1 187 ? 9.611 11.289 3.751 1.00 98.25 187 ILE A C 1
ATOM 1522 O O . ILE A 1 187 ? 8.798 12.142 4.097 1.00 98.25 187 ILE A O 1
ATOM 1526 N N . ILE A 1 188 ? 10.917 11.553 3.626 1.00 98.38 188 ILE A N 1
ATOM 1527 C CA . ILE A 1 188 ? 11.481 12.902 3.809 1.00 98.38 188 ILE A CA 1
ATOM 1528 C C . ILE A 1 188 ? 10.878 13.867 2.783 1.00 98.38 188 ILE A C 1
ATOM 1530 O O . ILE A 1 188 ? 10.343 14.900 3.175 1.00 98.38 188 ILE A O 1
ATOM 1534 N N . ASP A 1 189 ? 10.900 13.504 1.499 1.00 97.81 189 ASP A N 1
ATOM 1535 C CA . ASP A 1 189 ? 10.377 14.338 0.411 1.00 97.81 189 ASP A CA 1
ATOM 1536 C C . ASP A 1 189 ? 8.888 14.657 0.610 1.00 97.81 189 ASP A C 1
ATOM 1538 O O . ASP A 1 189 ? 8.457 15.790 0.412 1.00 97.81 189 ASP A O 1
ATOM 1542 N N . ILE A 1 190 ? 8.098 13.664 1.033 1.00 98.19 190 ILE A N 1
ATOM 1543 C CA . ILE A 1 190 ? 6.673 13.833 1.335 1.00 98.19 190 ILE A CA 1
ATOM 1544 C C . ILE A 1 190 ? 6.484 14.805 2.498 1.00 98.19 190 ILE A C 1
ATOM 1546 O O . ILE A 1 190 ? 5.700 15.739 2.370 1.00 98.19 190 ILE A O 1
ATOM 1550 N N . GLN A 1 191 ? 7.198 14.617 3.613 1.00 98.19 191 GLN A N 1
ATOM 1551 C CA . GLN A 1 191 ? 7.029 15.468 4.793 1.00 98.19 191 GLN A CA 1
ATOM 1552 C C . GLN A 1 191 ? 7.439 16.919 4.521 1.00 98.19 191 GLN A C 1
ATOM 1554 O O . GLN A 1 191 ? 6.798 17.832 5.032 1.00 98.19 191 GLN A O 1
ATOM 1559 N N . LEU A 1 192 ? 8.499 17.128 3.735 1.00 98.06 192 LEU A N 1
ATOM 1560 C CA . LEU A 1 192 ? 8.950 18.465 3.350 1.00 98.06 192 LEU A CA 1
ATOM 1561 C C . LEU A 1 192 ? 7.956 19.163 2.414 1.00 98.06 192 LEU A C 1
ATOM 1563 O O . LEU A 1 192 ? 7.773 20.370 2.525 1.00 98.06 192 LEU A O 1
ATOM 1567 N N . ALA A 1 193 ? 7.315 18.420 1.509 1.00 97.25 193 ALA A N 1
ATOM 1568 C CA . ALA A 1 193 ? 6.364 18.984 0.554 1.00 97.25 193 ALA A CA 1
ATOM 1569 C C . ALA A 1 193 ? 4.963 19.212 1.147 1.00 97.25 193 ALA A C 1
ATOM 1571 O O . ALA A 1 193 ? 4.311 20.202 0.818 1.00 97.25 193 ALA A O 1
ATOM 1572 N N . ASP A 1 194 ? 4.474 18.290 1.980 1.00 97.94 194 ASP A N 1
ATOM 1573 C CA . ASP A 1 194 ? 3.189 18.405 2.673 1.00 97.94 194 ASP A CA 1
ATOM 1574 C C . ASP A 1 194 ? 3.210 17.607 3.999 1.00 97.94 194 ASP A C 1
ATOM 1576 O O . ASP A 1 194 ? 2.958 16.394 4.011 1.00 97.94 194 ASP A O 1
ATOM 1580 N N . PRO A 1 195 ? 3.452 18.273 5.146 1.00 97.38 195 PRO A N 1
ATOM 1581 C CA . PRO A 1 195 ? 3.525 17.624 6.456 1.00 97.38 195 PRO A CA 1
ATOM 1582 C C . PRO A 1 195 ? 2.162 17.168 7.000 1.00 97.38 195 PRO A C 1
ATOM 1584 O O . PRO A 1 195 ? 2.096 16.606 8.093 1.00 97.38 195 PRO A O 1
ATOM 1587 N N . THR A 1 196 ? 1.068 17.410 6.276 1.00 97.88 196 THR A N 1
ATOM 1588 C CA . THR A 1 196 ? -0.284 16.999 6.683 1.00 97.88 196 THR A CA 1
ATOM 1589 C C . THR A 1 196 ? -0.743 15.710 5.996 1.00 97.88 196 THR A C 1
ATOM 1591 O O . THR A 1 196 ? -1.801 15.174 6.330 1.00 97.88 196 THR A O 1
ATOM 1594 N N . LEU A 1 197 ? 0.050 15.177 5.059 1.00 98.19 197 LEU A N 1
ATOM 1595 C CA . LEU A 1 197 ? -0.177 13.852 4.487 1.00 98.19 197 LEU A CA 1
ATOM 1596 C C . LEU A 1 197 ? -0.086 12.761 5.564 1.00 98.19 197 LEU A C 1
ATOM 1598 O O . LEU A 1 197 ? 0.747 12.814 6.468 1.00 98.19 197 LEU A O 1
ATOM 1602 N N . LYS A 1 198 ? -0.932 11.734 5.444 1.00 98.50 198 LYS A N 1
ATOM 1603 C CA . LYS A 1 198 ? -0.909 10.550 6.312 1.00 98.50 198 LYS A CA 1
ATOM 1604 C C . LYS A 1 198 ? -0.296 9.380 5.558 1.00 98.50 198 LYS A C 1
ATOM 1606 O O . LYS A 1 198 ? -0.778 9.021 4.485 1.00 98.50 198 LYS A O 1
ATOM 1611 N N . ILE A 1 199 ? 0.742 8.772 6.127 1.00 98.44 199 ILE A N 1
ATOM 1612 C CA . ILE A 1 199 ? 1.464 7.655 5.517 1.00 98.44 199 ILE A CA 1
ATOM 1613 C C . ILE A 1 199 ? 1.460 6.432 6.431 1.00 98.44 199 ILE A C 1
ATOM 1615 O O . ILE A 1 199 ? 1.902 6.491 7.577 1.00 98.44 199 ILE A O 1
ATOM 1619 N N . ILE A 1 200 ? 1.063 5.285 5.894 1.00 98.38 200 ILE A N 1
ATOM 1620 C CA . ILE A 1 200 ? 1.434 3.976 6.428 1.00 98.38 200 ILE A CA 1
ATOM 1621 C C . ILE A 1 200 ? 2.702 3.538 5.705 1.00 98.38 200 ILE A C 1
ATOM 1623 O O . ILE A 1 200 ? 2.706 3.318 4.494 1.00 98.38 200 ILE A O 1
ATOM 1627 N N . VAL A 1 201 ? 3.805 3.419 6.435 1.00 98.00 201 VAL A N 1
ATOM 1628 C CA . VAL A 1 201 ? 5.105 3.134 5.828 1.00 98.00 201 VAL A CA 1
ATOM 1629 C C . VAL A 1 201 ? 5.369 1.631 5.737 1.00 98.00 201 VAL A C 1
ATOM 1631 O O . VAL A 1 201 ? 5.076 0.864 6.646 1.00 98.00 201 VAL A O 1
ATOM 1634 N N . GLY A 1 202 ? 5.944 1.185 4.632 1.00 96.25 202 GLY A N 1
ATOM 1635 C CA . GLY A 1 202 ? 6.311 -0.197 4.356 1.00 96.25 202 GLY A CA 1
ATOM 1636 C C . GLY A 1 202 ? 7.537 -0.268 3.457 1.00 96.25 202 GLY A C 1
ATOM 1637 O O . GLY A 1 202 ? 7.989 0.737 2.919 1.00 96.25 202 GLY A O 1
ATOM 1638 N N . GLY A 1 203 ? 8.060 -1.474 3.254 1.00 94.81 203 GLY A N 1
ATOM 1639 C CA . GLY A 1 203 ? 9.206 -1.696 2.371 1.00 94.81 203 GLY A CA 1
ATOM 1640 C C . GLY A 1 203 ? 10.546 -1.593 3.099 1.00 94.81 203 GLY A C 1
ATOM 1641 O O . GLY A 1 203 ? 11.051 -0.521 3.404 1.00 94.81 203 GLY A O 1
ATOM 1642 N N . GLY A 1 204 ? 11.149 -2.751 3.365 1.00 95.62 204 GLY A N 1
ATOM 1643 C CA . GLY A 1 204 ? 12.514 -2.839 3.888 1.00 95.62 204 GLY A CA 1
ATOM 1644 C C . GLY A 1 204 ? 12.699 -2.623 5.388 1.00 95.62 204 GLY A C 1
ATOM 1645 O O . GLY A 1 204 ? 13.836 -2.632 5.848 1.00 95.62 204 GLY A O 1
ATOM 1646 N N . ILE A 1 205 ? 11.612 -2.539 6.155 1.00 97.88 205 ILE A N 1
ATOM 1647 C CA . ILE A 1 205 ? 11.643 -2.570 7.622 1.00 97.88 205 ILE A CA 1
ATOM 1648 C C . ILE A 1 205 ? 11.912 -4.011 8.077 1.00 97.88 205 ILE A C 1
ATOM 1650 O O . ILE A 1 205 ? 11.057 -4.888 7.940 1.00 97.88 205 ILE A O 1
ATOM 1654 N N . MET A 1 206 ? 13.119 -4.268 8.587 1.00 97.75 206 MET A N 1
ATOM 1655 C CA . MET A 1 206 ? 13.590 -5.604 8.986 1.00 97.75 206 MET A CA 1
ATOM 1656 C C . MET A 1 206 ? 14.012 -5.669 10.465 1.00 97.75 206 MET A C 1
ATOM 1658 O O . MET A 1 206 ? 14.260 -6.760 10.996 1.00 97.75 206 MET A O 1
ATOM 1662 N N . THR A 1 207 ? 14.143 -4.512 11.122 1.00 97.94 207 THR A N 1
ATOM 1663 C CA . THR A 1 207 ? 14.677 -4.349 12.479 1.00 97.94 207 THR A CA 1
ATOM 1664 C C . THR A 1 207 ? 13.956 -3.245 13.264 1.00 97.94 207 THR A C 1
ATOM 1666 O O . THR A 1 207 ? 13.302 -2.372 12.696 1.00 97.94 207 THR A O 1
ATOM 1669 N N . LYS A 1 208 ? 14.135 -3.230 14.594 1.00 98.25 208 LYS A N 1
ATOM 1670 C CA . LYS A 1 208 ? 13.639 -2.149 15.469 1.00 98.25 208 LYS A CA 1
ATOM 1671 C C . LYS A 1 208 ? 14.276 -0.787 15.148 1.00 98.25 208 LYS A C 1
ATOM 1673 O O . LYS A 1 208 ? 13.648 0.246 15.354 1.00 98.25 208 LYS A O 1
ATOM 1678 N N . LYS A 1 209 ? 15.508 -0.776 14.621 1.00 98.25 209 LYS A N 1
ATOM 1679 C CA . LYS A 1 209 ? 16.180 0.451 14.166 1.00 98.25 209 LYS A CA 1
ATOM 1680 C C . LYS A 1 209 ? 15.460 1.057 12.962 1.00 98.25 209 LYS A C 1
ATOM 1682 O O . LYS A 1 209 ? 15.285 2.273 12.919 1.00 98.25 209 LYS A O 1
ATOM 1687 N N . ASP A 1 210 ? 15.001 0.221 12.033 1.00 98.25 210 ASP A N 1
ATOM 1688 C CA . ASP A 1 210 ? 14.230 0.673 10.870 1.00 98.25 210 ASP A CA 1
ATOM 1689 C C . ASP A 1 210 ? 12.894 1.279 11.318 1.00 98.25 210 ASP A C 1
ATOM 1691 O O . ASP A 1 210 ? 12.531 2.358 10.858 1.00 98.25 210 ASP A O 1
ATOM 1695 N N . VAL A 1 211 ? 12.226 0.646 12.294 1.00 98.19 211 VAL A N 1
ATOM 1696 C CA . VAL A 1 211 ? 11.019 1.187 12.946 1.00 98.19 211 VAL A CA 1
ATOM 1697 C C . VAL A 1 211 ? 11.292 2.572 13.539 1.00 98.19 211 VAL A C 1
ATOM 1699 O O . VAL A 1 211 ? 10.616 3.527 13.180 1.00 98.19 211 VAL A O 1
ATOM 1702 N N . ASN A 1 212 ? 12.318 2.728 14.381 1.00 97.88 212 ASN A N 1
ATOM 1703 C CA . ASN A 1 212 ? 12.654 4.042 14.951 1.00 97.88 212 ASN A CA 1
ATOM 1704 C C . ASN A 1 212 ? 12.967 5.087 13.873 1.00 97.88 212 ASN A C 1
ATOM 1706 O O . ASN A 1 212 ? 12.575 6.242 14.003 1.00 97.88 212 ASN A O 1
ATOM 1710 N N . THR A 1 213 ? 13.645 4.673 12.800 1.00 98.06 213 THR A N 1
ATOM 1711 C CA . THR A 1 213 ? 14.022 5.563 11.697 1.00 98.06 213 THR A CA 1
ATOM 1712 C C . THR A 1 213 ? 12.801 6.139 10.992 1.00 98.06 213 THR A C 1
ATOM 1714 O O . THR A 1 213 ? 12.820 7.308 10.635 1.00 98.06 213 THR A O 1
ATOM 1717 N N . VAL A 1 214 ? 11.745 5.353 10.769 1.00 97.50 214 VAL A N 1
ATOM 1718 C CA . VAL A 1 214 ? 10.529 5.868 10.117 1.00 97.50 214 VAL A CA 1
ATOM 1719 C C . VAL A 1 214 ? 9.590 6.563 11.100 1.00 97.50 214 VAL A C 1
ATOM 1721 O O . VAL A 1 214 ? 8.891 7.497 10.729 1.00 97.50 214 VAL A O 1
ATOM 1724 N N . LEU A 1 215 ? 9.608 6.173 12.374 1.00 96.31 215 LEU A N 1
ATOM 1725 C CA . LEU A 1 215 ? 8.794 6.819 13.398 1.00 96.31 215 LEU A CA 1
ATOM 1726 C C . LEU A 1 215 ? 9.306 8.202 13.802 1.00 96.31 215 LEU A C 1
ATOM 1728 O O . LEU A 1 215 ? 8.610 8.886 14.535 1.00 96.31 215 LEU A O 1
ATOM 1732 N N . GLN A 1 216 ? 10.461 8.675 13.341 1.00 95.75 216 GLN A N 1
ATOM 1733 C CA . GLN A 1 216 ? 10.847 10.073 13.578 1.00 95.75 216 GLN A CA 1
ATOM 1734 C C . GLN A 1 216 ? 9.985 11.076 12.784 1.00 95.75 216 GLN A C 1
ATOM 1736 O O . GLN A 1 216 ? 9.959 12.256 13.111 1.00 95.75 216 GLN A O 1
ATOM 1741 N N . PHE A 1 217 ? 9.269 10.615 11.753 1.00 96.94 217 PHE A N 1
ATOM 1742 C CA . PHE A 1 217 ? 8.444 11.456 10.886 1.00 96.94 217 PHE A CA 1
ATOM 1743 C C . PHE A 1 217 ? 7.011 11.563 11.431 1.00 96.94 217 PHE A C 1
ATOM 1745 O O . PHE A 1 217 ? 6.417 10.561 11.839 1.00 96.94 217 PHE A O 1
ATOM 1752 N N . SER A 1 218 ? 6.446 12.772 11.464 1.00 96.00 218 SER A N 1
ATOM 1753 C CA . SER A 1 218 ? 5.103 13.043 12.011 1.00 96.00 218 SER A CA 1
ATOM 1754 C C . SER A 1 218 ? 3.980 12.572 11.082 1.00 96.00 218 SER A C 1
ATOM 1756 O O . SER A 1 218 ? 2.899 12.202 11.553 1.00 96.00 218 SER A O 1
ATOM 1758 N N . ILE A 1 219 ? 4.259 12.522 9.775 1.00 97.62 219 ILE A N 1
ATOM 1759 C CA . ILE A 1 219 ? 3.340 12.031 8.739 1.00 97.62 219 ILE A CA 1
ATOM 1760 C C . ILE A 1 219 ? 3.097 10.518 8.813 1.00 97.62 219 ILE A C 1
ATOM 1762 O O . ILE A 1 219 ? 2.121 10.024 8.255 1.00 97.62 219 ILE A O 1
ATOM 1766 N N . VAL A 1 220 ? 3.957 9.763 9.508 1.00 98.00 220 VAL A N 1
ATOM 1767 C CA . VAL A 1 220 ? 3.839 8.303 9.618 1.00 98.00 220 VAL A CA 1
ATOM 1768 C C . VAL A 1 220 ? 2.793 7.932 10.672 1.00 98.00 220 VAL A C 1
ATOM 1770 O O . VAL A 1 220 ? 2.960 8.229 11.854 1.00 98.00 220 VAL A O 1
ATOM 1773 N N . LYS A 1 221 ? 1.724 7.260 10.233 1.00 96.81 221 LYS A N 1
ATOM 1774 C CA . LYS A 1 221 ? 0.562 6.832 11.037 1.00 96.81 221 LYS A CA 1
ATOM 1775 C C . LYS A 1 221 ? 0.458 5.318 11.220 1.00 96.81 221 LYS A C 1
ATOM 1777 O O . LYS A 1 221 ? -0.343 4.852 12.015 1.00 96.81 221 LYS A O 1
ATOM 1782 N N . GLY A 1 222 ? 1.277 4.545 10.513 1.00 96.62 222 GLY A N 1
ATOM 1783 C CA . GLY A 1 222 ? 1.308 3.092 10.648 1.00 96.62 222 GLY A CA 1
ATOM 1784 C C . GLY A 1 222 ? 2.527 2.483 9.973 1.00 96.62 222 GLY A C 1
ATOM 1785 O O . GLY A 1 222 ? 3.227 3.159 9.219 1.00 96.62 222 GLY A O 1
ATOM 1786 N N . ILE A 1 223 ? 2.785 1.203 10.244 1.00 97.50 223 ILE A N 1
ATOM 1787 C CA . ILE A 1 223 ? 3.875 0.430 9.637 1.00 97.50 223 ILE A CA 1
ATOM 1788 C C . ILE A 1 223 ? 3.320 -0.878 9.065 1.00 97.50 223 ILE A C 1
ATOM 1790 O O . ILE A 1 223 ? 2.563 -1.576 9.730 1.00 97.50 223 ILE A O 1
ATOM 1794 N N . THR A 1 224 ? 3.753 -1.251 7.861 1.00 96.38 224 THR A N 1
ATOM 1795 C CA . THR A 1 224 ? 3.479 -2.557 7.246 1.00 96.38 224 THR A CA 1
ATOM 1796 C C . THR A 1 224 ? 4.754 -3.391 7.139 1.00 96.38 224 THR A C 1
ATOM 1798 O O . THR A 1 224 ? 5.833 -2.899 6.796 1.00 96.38 224 THR A O 1
ATOM 1801 N N . LEU A 1 225 ? 4.631 -4.689 7.426 1.00 96.81 225 LEU A N 1
ATOM 1802 C CA . LEU A 1 225 ? 5.739 -5.643 7.441 1.00 96.81 225 LEU A CA 1
ATOM 1803 C C . LEU A 1 225 ? 5.550 -6.682 6.328 1.00 96.81 225 LEU A C 1
ATOM 1805 O O . LEU A 1 225 ? 4.707 -7.562 6.432 1.00 96.81 225 LEU A O 1
ATOM 1809 N N . GLY A 1 226 ? 6.341 -6.573 5.256 1.00 94.81 226 GLY A N 1
ATOM 1810 C CA . GLY A 1 226 ? 6.276 -7.483 4.103 1.00 94.81 226 GLY A CA 1
ATOM 1811 C C . GLY A 1 226 ? 7.401 -8.518 4.099 1.00 94.81 226 GLY A C 1
ATOM 1812 O O . GLY A 1 226 ? 7.257 -9.638 4.571 1.00 94.81 226 GLY A O 1
ATOM 1813 N N . THR A 1 227 ? 8.574 -8.143 3.585 1.00 96.56 227 THR A N 1
ATOM 1814 C CA . THR A 1 227 ? 9.705 -9.076 3.393 1.00 96.56 227 THR A CA 1
ATOM 1815 C C . THR A 1 227 ? 10.189 -9.752 4.676 1.00 96.56 227 THR A C 1
ATOM 1817 O O . THR A 1 227 ? 10.638 -10.894 4.623 1.00 96.56 227 THR A O 1
ATOM 1820 N N . VAL A 1 228 ? 10.088 -9.088 5.831 1.00 97.25 228 VAL A N 1
ATOM 1821 C CA . VAL A 1 228 ? 10.430 -9.714 7.115 1.00 97.25 228 VAL A CA 1
ATOM 1822 C C . VAL A 1 228 ? 9.475 -10.854 7.470 1.00 97.25 228 VAL A C 1
ATOM 1824 O O . VAL A 1 228 ? 9.934 -11.837 8.036 1.00 97.25 228 VAL A O 1
ATOM 1827 N N . ALA A 1 229 ? 8.198 -10.780 7.081 1.00 96.56 229 ALA A N 1
ATOM 1828 C CA . ALA A 1 229 ? 7.237 -11.856 7.313 1.00 96.56 229 ALA A CA 1
ATOM 1829 C C . ALA A 1 229 ? 7.588 -13.118 6.515 1.00 96.56 229 ALA A C 1
ATOM 1831 O O . ALA A 1 229 ? 7.436 -14.219 7.024 1.00 96.56 229 ALA A O 1
ATOM 1832 N N . VAL A 1 230 ? 8.140 -12.953 5.308 1.00 95.38 230 VAL A N 1
ATOM 1833 C CA . VAL A 1 230 ? 8.575 -14.077 4.465 1.00 95.38 230 VAL A CA 1
ATOM 1834 C C . VAL A 1 230 ? 9.918 -14.639 4.933 1.00 95.38 230 VAL A C 1
ATOM 1836 O O . VAL A 1 230 ? 10.065 -15.840 5.117 1.00 95.38 230 VAL A O 1
ATOM 1839 N N . LEU A 1 231 ? 10.922 -13.779 5.133 1.00 95.88 231 LEU A N 1
ATOM 1840 C CA . LEU A 1 231 ? 12.290 -14.239 5.401 1.00 95.88 231 LEU A CA 1
ATOM 1841 C C . LEU A 1 231 ? 12.554 -14.557 6.877 1.00 95.88 231 LEU A C 1
ATOM 1843 O O . LEU A 1 231 ? 13.496 -15.282 7.185 1.00 95.88 231 LEU A O 1
ATOM 1847 N N . ARG A 1 232 ? 11.817 -13.931 7.803 1.00 96.00 232 ARG A N 1
ATOM 1848 C CA . ARG A 1 232 ? 12.042 -14.006 9.257 1.00 96.00 232 ARG A CA 1
ATOM 1849 C C . ARG A 1 232 ? 10.717 -13.876 10.036 1.00 96.00 232 ARG A C 1
ATOM 1851 O O . ARG A 1 232 ? 10.605 -12.962 10.859 1.00 96.00 232 ARG A O 1
ATOM 1858 N N . PRO A 1 233 ? 9.732 -14.770 9.826 1.00 96.00 233 PRO A N 1
ATOM 1859 C CA . PRO A 1 233 ? 8.389 -14.656 10.409 1.00 96.00 233 PRO A CA 1
ATOM 1860 C C . PRO A 1 233 ? 8.392 -14.484 11.936 1.00 96.00 233 PRO A C 1
ATOM 1862 O O . PRO A 1 233 ? 7.669 -13.640 12.459 1.00 96.00 233 PRO A O 1
ATOM 1865 N N . GLY A 1 234 ? 9.294 -15.165 12.656 1.00 96.00 234 GLY A N 1
ATOM 1866 C CA . GLY A 1 234 ? 9.435 -15.020 14.114 1.00 96.00 234 GLY A CA 1
ATOM 1867 C C . GLY A 1 234 ? 9.794 -13.603 14.598 1.00 96.00 234 GLY A C 1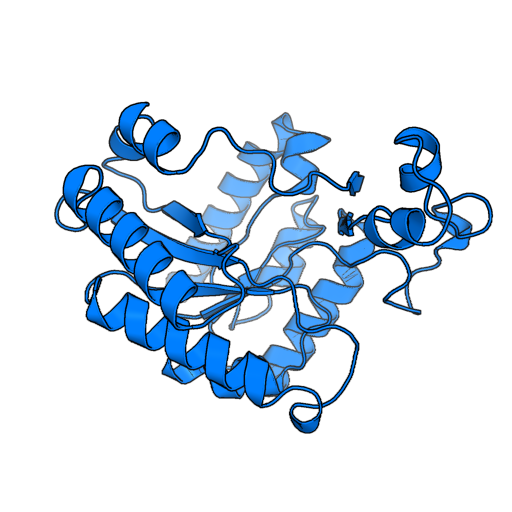
ATOM 1868 O O . GLY A 1 234 ? 9.641 -13.292 15.776 1.00 96.00 234 GLY A O 1
ATOM 1869 N N . ARG A 1 235 ? 10.241 -12.705 13.707 1.00 96.50 235 ARG A N 1
ATOM 1870 C CA . ARG A 1 235 ? 10.498 -11.293 14.038 1.00 96.50 235 ARG A CA 1
ATOM 1871 C C . ARG A 1 235 ? 9.272 -10.402 13.913 1.00 96.50 235 ARG A C 1
ATOM 1873 O O . ARG A 1 235 ? 9.305 -9.308 14.470 1.00 96.50 235 ARG A O 1
ATOM 1880 N N . VAL A 1 236 ? 8.225 -10.832 13.206 1.00 97.12 236 VAL A N 1
ATOM 1881 C CA . VAL A 1 236 ? 7.032 -10.010 12.955 1.00 97.12 236 VAL A CA 1
ATOM 1882 C C . VAL A 1 236 ? 6.414 -9.578 14.276 1.00 97.12 236 VAL A C 1
ATOM 1884 O O . VAL A 1 236 ? 6.314 -8.383 14.517 1.00 97.12 236 VAL A O 1
ATOM 1887 N N . ASN A 1 237 ? 6.135 -10.523 15.179 1.00 96.75 237 ASN A N 1
ATOM 1888 C CA . ASN A 1 237 ? 5.531 -10.208 16.473 1.00 96.75 237 ASN A CA 1
ATOM 1889 C C . ASN A 1 237 ? 6.386 -9.217 17.287 1.00 96.75 237 ASN A C 1
ATOM 1891 O O . ASN A 1 237 ? 5.896 -8.201 17.769 1.00 96.75 237 ASN A O 1
ATOM 1895 N N . SER A 1 238 ? 7.704 -9.447 17.362 1.00 97.50 238 SER A N 1
ATOM 1896 C CA . SER A 1 238 ? 8.614 -8.548 18.089 1.00 97.50 238 SER A CA 1
ATOM 1897 C C . SER A 1 238 ? 8.633 -7.125 17.518 1.00 97.50 238 SER A C 1
ATOM 1899 O O . SER A 1 238 ? 8.726 -6.158 18.276 1.00 97.50 238 SER A O 1
ATOM 1901 N N . LEU A 1 239 ? 8.557 -6.984 16.191 1.00 98.00 239 LEU A N 1
ATOM 1902 C CA . LEU A 1 239 ? 8.511 -5.684 15.525 1.00 98.00 239 LEU A CA 1
ATOM 1903 C C . LEU A 1 239 ? 7.153 -5.004 15.699 1.00 98.00 239 LEU A C 1
ATOM 1905 O O . LEU A 1 239 ? 7.134 -3.814 16.000 1.00 98.00 239 LEU A O 1
ATOM 1909 N N . THR A 1 240 ? 6.051 -5.743 15.571 1.00 96.38 240 THR A N 1
ATOM 1910 C CA . THR A 1 240 ? 4.688 -5.235 15.780 1.00 96.38 240 THR A CA 1
ATOM 1911 C C . THR A 1 240 ? 4.514 -4.714 17.202 1.00 96.38 240 THR A C 1
ATOM 1913 O O . THR A 1 240 ? 4.179 -3.548 17.388 1.00 96.38 240 THR A O 1
ATOM 1916 N N . THR A 1 241 ? 4.849 -5.517 18.217 1.00 96.94 241 THR A N 1
ATOM 1917 C CA . THR A 1 241 ? 4.774 -5.098 19.626 1.00 96.94 241 THR A CA 1
ATOM 1918 C C . THR A 1 241 ? 5.638 -3.870 19.895 1.00 96.94 241 THR A C 1
ATOM 1920 O O . THR A 1 241 ? 5.226 -2.947 20.598 1.00 96.94 241 THR A O 1
ATOM 1923 N N . TYR A 1 242 ? 6.839 -3.821 19.309 1.00 97.94 242 TYR A N 1
ATOM 1924 C CA . TYR A 1 242 ? 7.719 -2.665 19.448 1.00 97.94 242 TYR A CA 1
ATOM 1925 C C . TYR A 1 242 ? 7.138 -1.401 18.802 1.00 97.94 242 TYR A C 1
ATOM 1927 O O . TYR A 1 242 ? 7.163 -0.341 19.425 1.00 97.94 242 TYR A O 1
ATOM 1935 N N . ALA A 1 243 ? 6.608 -1.506 17.581 1.00 96.88 243 ALA A N 1
ATOM 1936 C CA . ALA A 1 243 ? 5.989 -0.393 16.869 1.00 96.88 243 ALA A CA 1
ATOM 1937 C C . ALA A 1 243 ? 4.755 0.132 17.615 1.00 96.88 243 ALA A C 1
ATOM 1939 O O . ALA A 1 243 ? 4.673 1.333 17.854 1.00 96.88 243 ALA A O 1
ATOM 1940 N N . ASN A 1 244 ? 3.864 -0.752 18.072 1.00 95.06 244 ASN A N 1
ATOM 1941 C CA . ASN A 1 244 ? 2.662 -0.372 18.822 1.00 95.06 244 ASN A CA 1
ATOM 1942 C C . ASN A 1 244 ? 3.010 0.393 20.104 1.00 95.06 244 ASN A C 1
ATOM 1944 O O . ASN A 1 244 ? 2.454 1.459 20.355 1.00 95.06 244 ASN A O 1
ATOM 1948 N N . LYS A 1 245 ? 4.006 -0.079 20.870 1.00 96.56 245 LYS A N 1
ATOM 1949 C CA . LYS A 1 245 ? 4.494 0.643 22.057 1.00 96.56 245 LYS A CA 1
ATOM 1950 C C . LYS A 1 245 ? 5.003 2.047 21.711 1.00 96.56 245 LYS A C 1
ATOM 1952 O O . LYS A 1 245 ? 4.828 2.975 22.493 1.00 96.56 245 LYS A O 1
ATOM 1957 N N . LYS A 1 246 ? 5.663 2.208 20.561 1.00 95.81 246 LYS A N 1
ATOM 1958 C CA . LYS A 1 246 ? 6.188 3.504 20.112 1.00 95.81 246 LYS A CA 1
ATOM 1959 C C . LYS A 1 246 ? 5.097 4.448 19.605 1.00 95.81 246 LYS A C 1
ATOM 1961 O O . LYS A 1 246 ? 5.220 5.642 19.850 1.00 95.81 246 LYS A O 1
ATOM 1966 N N . PHE A 1 247 ? 4.056 3.938 18.949 1.00 93.31 247 PHE A N 1
ATOM 1967 C CA . PHE A 1 247 ? 2.894 4.741 18.558 1.00 93.31 247 PHE A CA 1
ATOM 1968 C C . PHE A 1 247 ? 2.112 5.226 19.781 1.00 93.31 247 PHE A C 1
ATOM 1970 O O . PHE A 1 247 ? 1.922 6.428 19.920 1.00 93.31 247 PHE A O 1
ATOM 1977 N N . ALA A 1 248 ? 1.800 4.338 20.729 1.00 91.06 248 ALA A N 1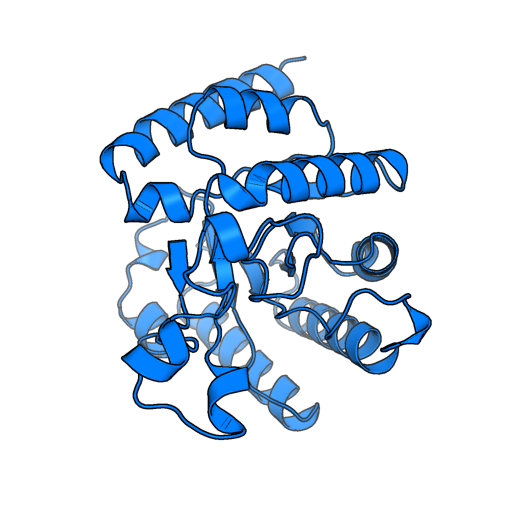
ATOM 1978 C CA . ALA A 1 248 ? 1.120 4.723 21.967 1.00 91.06 248 ALA A CA 1
ATOM 1979 C C . ALA A 1 248 ? 1.904 5.785 22.760 1.00 91.06 248 ALA A C 1
ATOM 1981 O O . ALA A 1 248 ? 1.330 6.720 23.305 1.00 91.06 248 ALA A O 1
ATOM 1982 N N . ALA A 1 249 ? 3.238 5.694 22.796 1.00 88.06 249 ALA A N 1
ATOM 1983 C CA . ALA A 1 249 ? 4.068 6.698 23.461 1.00 88.06 249 ALA A CA 1
ATOM 1984 C C . ALA A 1 249 ? 4.046 8.079 22.776 1.00 88.06 249 ALA A C 1
ATOM 1986 O O . ALA A 1 249 ? 4.335 9.069 23.433 1.00 88.06 249 ALA A O 1
ATOM 1987 N N . LYS A 1 250 ? 3.735 8.152 21.476 1.00 82.00 250 LYS A N 1
ATOM 1988 C CA . LYS A 1 250 ? 3.636 9.413 20.727 1.00 82.00 250 LYS A CA 1
ATOM 1989 C C . LYS A 1 250 ? 2.293 10.116 20.886 1.00 82.00 250 LYS A C 1
ATOM 1991 O O . LYS A 1 250 ? 2.251 11.321 20.724 1.00 82.00 250 LYS A O 1
ATOM 1996 N N . GLU A 1 251 ? 1.221 9.371 21.132 1.00 76.38 251 GLU A N 1
ATOM 1997 C CA . GLU A 1 251 ? -0.126 9.935 21.308 1.00 76.38 251 GLU A CA 1
ATOM 1998 C C . GLU A 1 251 ? -0.322 10.565 22.695 1.00 76.38 251 GLU A C 1
ATOM 2000 O O . GLU A 1 251 ? -1.247 11.342 22.892 1.00 76.38 251 GLU A O 1
ATOM 2005 N N . ASN A 1 252 ? 0.562 10.245 23.645 1.00 60.59 252 ASN A N 1
ATOM 2006 C CA . ASN A 1 252 ? 0.554 10.773 25.011 1.00 60.59 252 ASN A CA 1
ATOM 2007 C C . ASN A 1 252 ? 1.444 12.022 25.200 1.00 60.59 252 ASN A C 1
ATOM 2009 O O . ASN A 1 252 ? 1.714 12.402 26.339 1.00 60.59 252 ASN A O 1
ATOM 2013 N N . VAL A 1 253 ? 1.944 12.615 24.111 1.00 52.03 253 VAL A N 1
ATOM 2014 C CA . VAL A 1 253 ? 2.791 13.824 24.088 1.00 52.03 253 VAL A CA 1
ATOM 2015 C C . VAL A 1 253 ? 2.104 14.880 23.240 1.00 52.03 253 VAL A C 1
ATOM 2017 O O . VAL A 1 253 ? 2.082 16.046 23.684 1.00 52.03 253 VAL A O 1
#

pLDDT: mean 91.26, std 11.41, range [37.59, 98.5]

Secondary structure (DSSP, 8-state):
-EE--TT--S-HHHHHHH-TGGG-TT--EEEEE-----SHHHHHHHHHHHHHHHHHHS-TTT--EEEEEE----SSS--GGGGHHHHHHHHHHHHHHHHH-TTS-EEEEE-TTS-HHHHHHHGGGSSEEEE--PEETT--TTS-HHHHSGGGS-SHHHHTT--HHHHHHTS-EE-SGGGHHHHHHHHHHHHHH-TT--EEE-SS--SHHHHHHHHTSTTEEEE---HHHHH-THHHHHHHHHHHHHHHHHHT-

Radius of gyration: 18.62 Å; Cα contacts (8 Å, |Δi|>4): 356; chains: 1; bounding box: 49×39×51 Å